Protein AF-A0A379Z210-F1 (afdb_monomer_lite)

pLDDT: mean 81.77, std 19.51, range [35.72, 97.19]

Sequence (188 aa):
MSQQTRLIQQPGMHSDRVSLNAPVAAVMLPPPLAELLTPKELHILQAVLNGQDLTTLAWRLNRNIRTVSNHKQRAMDKLGLTSNAMLYALGALLSPPLPEGCVQRMRLLTPREHRVLTGLLQGKTVGGIAREQHKSIKTISLQKQRLMEKLALCSGVDLFRFAPDRARVLLANWSAWPDKPGQQQSAV

Radius of gyration: 19.17 Å; chains: 1; bounding box: 85×36×46 Å

Organism: NCBI:txid137545

Foldseek 3Di:
DDDDDDDPDDDDDDDPPDPPPPPFPQQQDDPVLLVLADPLLRVLLSCVLSFHDLVVVCVVVVHDSVVSVVSPVVSCVSQVNPAVLLSLLVSLVSGDADDCQLLVLVVVQDPVLVLLLVCVLLVHDLVRSCVVVVHDSVVSVVSPVVSCVSSVNRHSNNSCSSPNVSSCVSCVPRPNDPDDVPPDDDDD

Structure (mmCIF, N/CA/C/O backbone):
data_AF-A0A379Z210-F1
#
_entry.id   AF-A0A379Z210-F1
#
loop_
_atom_site.group_PDB
_atom_site.id
_atom_site.type_symbol
_atom_site.label_atom_id
_atom_site.label_alt_id
_atom_site.label_comp_id
_atom_site.label_asym_id
_atom_site.label_entity_id
_atom_site.label_seq_id
_atom_site.pdbx_PDB_ins_code
_atom_site.Cartn_x
_atom_site.Cartn_y
_atom_site.Cartn_z
_atom_site.occupancy
_atom_site.B_iso_or_equiv
_atom_site.auth_seq_id
_atom_site.auth_comp_id
_atom_site.auth_asym_id
_atom_site.auth_atom_id
_atom_site.pdbx_PDB_model_num
ATOM 1 N N . MET A 1 1 ? 45.937 -10.091 27.473 1.00 44.62 1 MET A N 1
ATOM 2 C CA . MET A 1 1 ? 45.342 -10.200 26.121 1.00 44.62 1 MET A CA 1
ATOM 3 C C . MET A 1 1 ? 43.986 -10.872 26.262 1.00 44.62 1 MET A C 1
ATOM 5 O O . MET A 1 1 ? 43.975 -11.977 26.786 1.00 44.62 1 MET A O 1
ATOM 9 N N . SER A 1 2 ? 42.905 -10.183 25.863 1.00 38.59 2 SER A N 1
ATOM 10 C CA . SER A 1 2 ? 41.467 -10.566 25.868 1.00 38.59 2 SER A CA 1
ATOM 11 C C . SER A 1 2 ? 40.650 -9.508 26.625 1.00 38.59 2 SER A C 1
ATOM 13 O O . SER A 1 2 ? 41.019 -9.183 27.741 1.00 38.59 2 SER A O 1
ATOM 15 N N . GLN A 1 3 ? 39.565 -8.906 26.144 1.00 35.97 3 GLN A N 1
ATOM 16 C CA . GLN A 1 3 ? 38.908 -8.896 24.842 1.00 35.97 3 GLN A CA 1
ATOM 17 C C . GLN A 1 3 ? 38.341 -7.485 24.623 1.00 35.97 3 GLN A C 1
ATOM 19 O O . GLN A 1 3 ? 37.930 -6.801 25.556 1.00 35.97 3 GLN A O 1
ATOM 24 N N . GLN A 1 4 ? 38.352 -7.067 23.366 1.00 37.88 4 GLN A N 1
ATOM 25 C CA . GLN A 1 4 ? 37.932 -5.766 22.875 1.00 37.88 4 GLN A CA 1
ATOM 26 C C . GLN A 1 4 ? 36.407 -5.750 22.714 1.00 37.88 4 GLN A C 1
ATOM 28 O O . GLN A 1 4 ? 35.869 -6.387 21.808 1.00 37.88 4 GLN A O 1
ATOM 33 N N . THR A 1 5 ? 35.711 -5.018 23.585 1.00 46.16 5 THR A N 1
ATOM 34 C CA . THR A 1 5 ? 34.278 -4.721 23.455 1.00 46.16 5 THR A CA 1
ATOM 35 C C . THR A 1 5 ? 34.068 -3.867 22.207 1.00 46.16 5 THR A C 1
ATOM 37 O O . THR A 1 5 ? 34.283 -2.656 22.215 1.00 46.16 5 THR A O 1
ATOM 40 N N . ARG A 1 6 ? 33.705 -4.506 21.091 1.00 36.66 6 ARG A N 1
ATOM 41 C CA . ARG A 1 6 ? 33.328 -3.804 19.863 1.00 36.66 6 ARG A CA 1
ATOM 42 C C . ARG A 1 6 ? 31.975 -3.125 20.057 1.00 36.66 6 ARG A C 1
ATOM 44 O O . ARG A 1 6 ? 30.986 -3.777 20.380 1.00 36.66 6 ARG A O 1
ATOM 51 N N . LEU A 1 7 ? 31.982 -1.814 19.815 1.00 35.72 7 LEU A N 1
ATOM 52 C CA . LEU A 1 7 ? 30.827 -0.965 19.542 1.00 35.72 7 LEU A CA 1
ATOM 53 C C . LEU A 1 7 ? 29.755 -1.722 18.745 1.00 35.72 7 LEU A C 1
ATOM 55 O O . LEU A 1 7 ? 30.017 -2.219 17.647 1.00 35.72 7 LEU A O 1
ATOM 59 N N . ILE A 1 8 ? 28.529 -1.726 19.263 1.00 41.59 8 ILE A N 1
ATOM 60 C CA . ILE A 1 8 ? 27.338 -2.016 18.470 1.00 41.59 8 ILE A CA 1
ATOM 61 C C . ILE A 1 8 ? 27.170 -0.844 17.503 1.00 41.59 8 ILE A C 1
ATOM 63 O O . ILE A 1 8 ? 26.746 0.252 17.866 1.00 41.59 8 ILE A O 1
ATOM 67 N N . GLN A 1 9 ? 27.583 -1.098 16.267 1.00 36.09 9 GLN A N 1
ATOM 68 C CA . GLN A 1 9 ? 27.410 -0.240 15.110 1.00 36.09 9 GLN A CA 1
ATOM 69 C C . GLN A 1 9 ? 25.911 0.039 14.909 1.00 36.09 9 GLN A C 1
ATOM 71 O O . GLN A 1 9 ? 25.135 -0.865 14.599 1.00 36.09 9 GLN A O 1
ATOM 76 N N . GLN A 1 10 ? 25.502 1.295 15.073 1.00 47.31 10 GLN A N 1
ATOM 77 C CA . GLN A 1 10 ? 24.218 1.785 14.580 1.00 47.31 10 GLN A CA 1
ATOM 78 C C . GLN A 1 10 ? 24.252 1.777 13.040 1.00 47.31 10 GLN A C 1
ATOM 80 O O . GLN A 1 10 ? 25.163 2.379 12.463 1.00 47.31 10 GLN A O 1
ATOM 85 N N . PRO A 1 11 ? 23.301 1.142 12.334 1.00 50.00 11 PRO A N 1
ATOM 86 C CA . PRO A 1 11 ? 23.141 1.381 10.911 1.00 50.00 11 PRO A CA 1
ATOM 87 C C . PRO A 1 11 ? 22.355 2.681 10.724 1.00 50.00 11 PRO A C 1
ATOM 89 O O . PRO A 1 11 ? 21.150 2.743 10.973 1.00 50.00 11 PRO A O 1
ATOM 92 N N . GLY A 1 12 ? 23.056 3.724 10.279 1.00 47.31 12 GLY A N 1
ATOM 93 C CA . GLY A 1 12 ? 22.428 4.928 9.754 1.00 47.31 12 GLY A CA 1
ATOM 94 C C . GLY A 1 12 ? 21.492 4.569 8.601 1.00 47.31 12 GLY A C 1
ATOM 95 O O . GLY A 1 12 ? 21.899 3.927 7.635 1.00 47.31 12 GLY A O 1
ATOM 96 N N . MET A 1 13 ? 20.234 4.989 8.698 1.00 40.78 13 MET A N 1
ATOM 97 C CA . MET A 1 13 ? 19.278 4.931 7.599 1.00 40.78 13 MET A CA 1
ATOM 98 C C . MET A 1 13 ? 18.951 6.362 7.206 1.00 40.78 13 MET A C 1
ATOM 100 O O . MET A 1 13 ? 18.150 7.042 7.840 1.00 40.78 13 MET A O 1
ATOM 104 N N . HIS A 1 14 ? 19.639 6.803 6.156 1.00 41.34 14 HIS A N 1
ATOM 105 C CA . HIS A 1 14 ? 19.313 8.000 5.402 1.00 41.34 14 HIS A CA 1
ATOM 106 C C . HIS A 1 14 ? 17.832 7.970 5.004 1.00 41.34 14 HIS A C 1
ATOM 108 O O . HIS A 1 14 ? 17.404 7.138 4.201 1.00 41.34 14 HIS A O 1
ATOM 114 N N . SER A 1 15 ? 17.055 8.912 5.518 1.00 42.34 15 SER A N 1
ATOM 115 C CA . SER A 1 15 ? 15.849 9.394 4.846 1.00 42.34 15 SER A CA 1
ATOM 116 C C . SER A 1 15 ? 15.683 10.893 5.071 1.00 42.34 15 SER A C 1
ATOM 118 O O . SER A 1 15 ? 14.588 11.372 5.314 1.00 42.34 15 SER A O 1
ATOM 120 N N . ASP A 1 16 ? 16.766 11.647 4.869 1.00 37.28 16 ASP A N 1
ATOM 121 C CA . ASP A 1 16 ? 16.690 13.055 4.452 1.00 37.28 16 ASP A CA 1
ATOM 122 C C . ASP A 1 16 ? 16.403 13.142 2.943 1.00 37.28 16 ASP A C 1
ATOM 124 O O . ASP A 1 16 ? 17.085 13.812 2.169 1.00 37.28 16 ASP A O 1
ATOM 128 N N . ARG A 1 17 ? 15.390 12.405 2.475 1.00 42.91 17 ARG A N 1
ATOM 129 C CA . ARG A 1 17 ? 14.864 12.579 1.120 1.00 42.91 17 ARG A CA 1
ATOM 130 C C . ARG A 1 17 ? 13.714 13.560 1.213 1.00 42.91 17 ARG A C 1
ATOM 132 O O . ARG A 1 17 ? 12.592 13.157 1.477 1.00 42.91 17 ARG A O 1
ATOM 139 N N . VAL A 1 18 ? 14.067 14.832 1.032 1.00 39.44 18 VAL A N 1
ATOM 140 C CA . VAL A 1 18 ? 13.222 15.959 0.611 1.00 39.44 18 VAL A CA 1
ATOM 141 C C . VAL A 1 18 ? 11.753 15.802 1.006 1.00 39.44 18 VAL A C 1
ATOM 143 O O . VAL A 1 18 ? 10.950 15.201 0.292 1.00 39.44 18 VAL A O 1
ATOM 146 N N . SER A 1 19 ? 11.427 16.415 2.141 1.00 38.47 19 SER A N 1
ATOM 147 C CA . SER A 1 19 ? 10.073 16.753 2.569 1.00 38.47 19 SER A CA 1
ATOM 148 C C . SER A 1 19 ? 9.332 17.484 1.442 1.00 38.47 19 SER A C 1
ATOM 150 O O . SER A 1 19 ? 9.381 18.703 1.331 1.00 38.47 19 SER A O 1
ATOM 152 N N . LEU A 1 20 ? 8.600 16.742 0.613 1.00 40.59 20 LEU A N 1
ATOM 153 C CA . LEU A 1 20 ? 7.415 17.255 -0.072 1.00 40.59 20 LEU A CA 1
ATOM 154 C C . LEU A 1 20 ? 6.214 17.068 0.867 1.00 40.59 20 LEU A C 1
ATOM 156 O O . LEU A 1 20 ? 5.189 16.511 0.490 1.00 40.59 20 LEU A O 1
ATOM 160 N N . ASN A 1 21 ? 6.360 17.508 2.120 1.00 38.47 21 ASN A N 1
ATOM 161 C CA . ASN A 1 21 ? 5.254 17.627 3.064 1.00 38.47 21 ASN A CA 1
ATOM 162 C C . ASN A 1 21 ? 4.475 18.904 2.726 1.00 38.47 21 ASN A C 1
ATOM 164 O O . ASN A 1 21 ? 4.498 19.889 3.458 1.00 38.47 21 ASN A O 1
ATOM 168 N N . ALA A 1 22 ? 3.769 18.880 1.596 1.00 40.00 22 ALA A N 1
ATOM 169 C CA . ALA A 1 22 ? 2.499 19.585 1.558 1.00 40.00 22 ALA A CA 1
ATOM 170 C C . ALA A 1 22 ? 1.565 18.862 2.547 1.00 40.00 22 ALA A C 1
ATOM 172 O O . ALA A 1 22 ? 1.626 17.629 2.615 1.00 40.00 22 ALA A O 1
ATOM 173 N N . PRO A 1 23 ? 0.723 19.567 3.322 1.00 41.41 23 PRO A N 1
ATOM 174 C CA . PRO A 1 23 ? -0.295 18.930 4.145 1.00 41.41 23 PRO A CA 1
ATOM 175 C C . PRO A 1 23 ? -1.324 18.285 3.211 1.00 41.41 23 PRO A C 1
ATOM 177 O O . PRO A 1 23 ? -2.352 18.872 2.883 1.00 41.41 23 PRO A O 1
ATOM 180 N N . VAL A 1 24 ? -1.020 17.087 2.708 1.00 48.66 24 VAL A N 1
ATOM 181 C CA . VAL A 1 24 ? -2.012 16.259 2.037 1.00 48.66 24 VAL A CA 1
ATOM 182 C C . VAL A 1 24 ? -3.071 15.969 3.089 1.00 48.66 24 VAL A C 1
ATOM 184 O O . VAL A 1 24 ? -2.741 15.500 4.180 1.00 48.66 24 VAL A O 1
ATOM 187 N N . ALA A 1 25 ? -4.311 16.366 2.799 1.00 56.50 25 ALA A N 1
ATOM 188 C CA . ALA A 1 25 ? -5.453 16.161 3.677 1.00 56.50 25 ALA A CA 1
ATOM 189 C C . ALA A 1 25 ? -5.377 14.747 4.259 1.00 56.50 25 ALA A C 1
ATOM 191 O O . ALA A 1 25 ? -5.303 13.775 3.502 1.00 56.50 25 ALA A O 1
ATOM 192 N N . ALA A 1 26 ? -5.289 14.658 5.588 1.00 67.25 26 ALA A N 1
ATOM 193 C CA . ALA A 1 26 ? -5.112 13.385 6.258 1.00 67.25 26 ALA A CA 1
ATOM 194 C C . ALA A 1 26 ? -6.253 12.463 5.827 1.00 67.25 26 ALA A C 1
ATOM 196 O O . ALA A 1 26 ? -7.425 12.798 6.001 1.00 67.25 26 ALA A O 1
ATOM 197 N N . VAL A 1 27 ? -5.907 11.321 5.237 1.00 79.25 27 VAL A N 1
ATOM 198 C CA . VAL A 1 27 ? -6.892 10.324 4.836 1.00 79.25 27 VAL A CA 1
ATOM 199 C C . VAL A 1 27 ? -7.621 9.884 6.093 1.00 79.25 27 VAL A C 1
ATOM 201 O O . VAL A 1 27 ? -7.017 9.285 6.990 1.00 79.25 27 VAL A O 1
ATOM 204 N N . MET A 1 28 ? -8.913 10.192 6.156 1.00 83.50 28 MET A N 1
ATOM 205 C CA . MET A 1 28 ? -9.789 9.718 7.214 1.00 83.50 28 MET A CA 1
ATOM 206 C C . MET A 1 28 ? -10.571 8.516 6.712 1.00 83.50 28 MET A C 1
ATOM 208 O O . MET A 1 28 ? -11.157 8.526 5.630 1.00 83.50 28 MET A O 1
ATOM 212 N N . LEU A 1 29 ? -10.557 7.459 7.518 1.00 86.19 29 LEU A N 1
ATOM 213 C CA . LEU A 1 29 ? -11.378 6.290 7.263 1.00 86.19 29 LEU A CA 1
ATOM 214 C C . LEU A 1 29 ? -12.859 6.675 7.468 1.00 86.19 29 LEU A C 1
ATOM 216 O O . LEU A 1 29 ? -13.161 7.294 8.491 1.00 86.19 29 LEU A O 1
ATOM 220 N N . PRO A 1 30 ? -13.773 6.319 6.547 1.00 86.44 30 PRO A N 1
ATOM 221 C CA . PRO A 1 30 ? -15.199 6.599 6.694 1.00 86.44 30 PRO A CA 1
ATOM 222 C C . PRO A 1 30 ? -15.766 6.066 8.023 1.00 86.44 30 PRO A C 1
ATOM 224 O O . PRO A 1 30 ? -15.362 4.972 8.436 1.00 86.44 30 PRO A O 1
ATOM 227 N N . PRO A 1 31 ? -16.719 6.772 8.670 1.00 85.88 31 PRO A N 1
ATOM 228 C CA . PRO A 1 31 ? -17.248 6.387 9.983 1.00 85.88 31 PRO A CA 1
ATOM 229 C C . PRO A 1 31 ? -17.706 4.922 10.096 1.00 85.88 31 PRO A C 1
ATOM 231 O O . PRO A 1 31 ? -17.267 4.265 11.039 1.00 85.88 31 PRO A O 1
ATOM 234 N N . PRO A 1 32 ? -18.439 4.342 9.117 1.00 87.31 32 PRO A N 1
ATOM 235 C CA . PRO A 1 32 ? -18.896 2.951 9.213 1.00 87.31 32 PRO A CA 1
ATOM 236 C C . PRO A 1 32 ? -17.751 1.942 9.340 1.00 87.31 32 PRO A C 1
ATOM 238 O O . PRO A 1 32 ? -17.882 0.913 9.990 1.00 87.31 32 PRO A O 1
ATOM 241 N N . LEU A 1 33 ? -16.608 2.236 8.719 1.00 88.38 33 LEU A N 1
ATOM 242 C CA . LEU A 1 33 ? -15.421 1.392 8.800 1.00 88.38 33 LEU A CA 1
ATOM 243 C C . LEU A 1 33 ? -14.606 1.683 10.063 1.00 88.38 33 LEU A C 1
ATOM 245 O O . LEU A 1 33 ? -13.983 0.780 10.619 1.00 88.38 33 LEU A O 1
ATOM 249 N N . ALA A 1 34 ? -14.587 2.939 10.512 1.00 90.25 34 ALA A N 1
ATOM 250 C CA . ALA A 1 34 ? -13.869 3.349 11.712 1.00 90.25 34 ALA A CA 1
ATOM 251 C C . ALA A 1 34 ? -14.477 2.754 12.989 1.00 90.25 34 ALA A C 1
ATOM 253 O O . ALA A 1 34 ? -13.728 2.347 13.874 1.00 90.25 34 ALA A O 1
ATOM 254 N N . GLU A 1 35 ? -15.804 2.637 13.055 1.00 91.00 35 GLU A N 1
ATOM 255 C CA . GLU A 1 35 ? -16.534 2.070 14.198 1.00 91.00 35 GLU A CA 1
ATOM 256 C C . GLU A 1 35 ? -16.278 0.568 14.405 1.00 91.00 35 GLU A C 1
ATOM 258 O O . GLU A 1 35 ? -16.365 0.070 15.526 1.00 91.00 35 GLU A O 1
ATOM 263 N N . LEU A 1 36 ? -15.877 -0.157 13.355 1.00 90.69 36 LEU A N 1
ATOM 264 C CA . LEU A 1 36 ? -15.495 -1.573 13.452 1.00 90.69 36 LEU A CA 1
ATOM 265 C C . LEU A 1 36 ? -14.142 -1.778 14.154 1.00 90.69 36 LEU A C 1
ATOM 267 O O . LEU A 1 36 ? -13.793 -2.899 14.536 1.00 90.69 36 LEU A O 1
ATOM 271 N N . LEU A 1 37 ? -13.346 -0.718 14.299 1.00 93.31 37 LEU A N 1
ATOM 272 C CA . LEU A 1 37 ? -11.970 -0.783 14.774 1.00 93.31 37 LEU A CA 1
ATOM 273 C C . LEU A 1 37 ? -11.838 -0.273 16.205 1.00 93.31 37 LEU A C 1
ATOM 275 O O . LEU A 1 37 ? -12.477 0.682 16.632 1.00 93.31 37 LEU A O 1
ATOM 279 N N . THR A 1 38 ? -10.911 -0.868 16.955 1.00 95.00 38 THR A N 1
ATOM 280 C CA . THR A 1 38 ? -10.482 -0.267 18.225 1.00 95.00 38 THR A CA 1
ATOM 281 C C . THR A 1 38 ? -9.679 1.013 17.962 1.00 95.00 38 THR A C 1
ATOM 283 O O . THR A 1 38 ? -9.039 1.123 16.913 1.00 95.00 38 THR A O 1
ATOM 286 N N . PRO A 1 39 ? -9.572 1.944 18.930 1.00 92.81 39 PRO A N 1
ATOM 287 C CA . PRO A 1 39 ? -8.817 3.188 18.741 1.00 92.81 39 PRO A CA 1
ATOM 288 C C . PRO A 1 39 ? -7.364 2.977 18.282 1.00 92.81 39 PRO A C 1
ATOM 290 O O . PRO A 1 39 ? -6.838 3.740 17.476 1.00 92.81 39 PRO A O 1
ATOM 293 N N . LYS A 1 40 ? -6.709 1.906 18.758 1.00 92.19 40 LYS A N 1
ATOM 294 C CA . LYS A 1 40 ? -5.332 1.552 18.366 1.00 92.19 40 LYS A CA 1
ATOM 295 C C . LYS A 1 40 ? -5.257 1.005 16.943 1.00 92.19 40 LYS A C 1
ATOM 297 O O . LYS A 1 40 ? -4.342 1.356 16.205 1.00 92.19 40 LYS A O 1
ATOM 302 N N . GLU A 1 41 ? -6.193 0.137 16.571 1.00 94.19 41 GLU A N 1
ATOM 303 C CA . GLU A 1 41 ? -6.288 -0.401 15.211 1.00 94.19 41 GLU A CA 1
ATOM 304 C C . GLU A 1 41 ? -6.580 0.712 14.211 1.00 94.19 41 GLU A C 1
ATOM 306 O O . GLU A 1 41 ? -5.882 0.804 13.207 1.00 94.19 41 GLU A O 1
ATOM 311 N N . LEU A 1 42 ? -7.529 1.596 14.529 1.00 93.44 42 LEU A N 1
ATOM 312 C CA . LEU A 1 42 ? -7.860 2.763 13.723 1.00 93.44 42 LEU A CA 1
ATOM 313 C C . LEU A 1 42 ? -6.648 3.680 13.541 1.00 93.44 42 LEU A C 1
ATOM 315 O O . LEU A 1 42 ? -6.322 4.017 12.409 1.00 93.44 42 LEU A O 1
ATOM 319 N N . HIS A 1 43 ? -5.938 4.025 14.621 1.00 92.44 43 HIS A N 1
ATOM 320 C CA . HIS A 1 43 ? -4.735 4.861 14.548 1.00 92.44 43 HIS A CA 1
ATOM 321 C C . HIS A 1 43 ? -3.672 4.241 13.634 1.00 92.44 43 HIS A C 1
ATOM 323 O O . HIS A 1 43 ? -3.125 4.910 12.758 1.00 92.44 43 HIS A O 1
ATOM 329 N N . ILE A 1 44 ? -3.370 2.953 13.828 1.00 93.62 44 ILE A N 1
ATOM 330 C CA . ILE A 1 44 ? -2.353 2.258 13.031 1.00 93.62 44 ILE A CA 1
ATOM 331 C C . ILE A 1 44 ? -2.781 2.171 11.569 1.00 93.62 44 ILE A C 1
ATOM 333 O O . ILE A 1 44 ? -1.965 2.394 10.677 1.00 93.62 44 ILE A O 1
ATOM 337 N N . LEU A 1 45 ? -4.053 1.873 11.313 1.00 93.88 45 LEU A N 1
ATOM 338 C CA . LEU A 1 45 ? -4.575 1.786 9.961 1.00 93.88 45 LEU A CA 1
ATOM 339 C C . LEU A 1 45 ? -4.544 3.152 9.269 1.00 93.88 45 LEU A C 1
ATOM 341 O O . LEU A 1 45 ? -4.027 3.241 8.163 1.00 93.88 45 LEU A O 1
ATOM 345 N N . GLN A 1 46 ? -5.004 4.216 9.931 1.00 92.81 46 GLN A N 1
ATOM 346 C CA . GLN A 1 46 ? -4.938 5.588 9.421 1.00 92.81 46 GLN A CA 1
ATOM 347 C C . GLN A 1 46 ? -3.501 5.994 9.095 1.00 92.81 46 GLN A C 1
ATOM 349 O O . GLN A 1 46 ? -3.256 6.523 8.015 1.00 92.81 46 GLN A O 1
ATOM 354 N N . ALA A 1 47 ? -2.533 5.696 9.963 1.00 91.44 47 ALA A N 1
ATOM 355 C CA . ALA A 1 47 ? -1.124 5.959 9.680 1.00 91.44 47 ALA A CA 1
ATOM 356 C C . ALA A 1 47 ? -0.660 5.267 8.384 1.00 91.44 47 ALA A C 1
ATOM 358 O O . ALA A 1 47 ? -0.025 5.896 7.538 1.00 91.44 47 ALA A O 1
ATOM 359 N N . VAL A 1 48 ? -1.035 4.000 8.179 1.00 92.00 48 VAL A N 1
ATOM 360 C CA . VAL A 1 48 ? -0.702 3.259 6.951 1.00 92.00 48 VAL A CA 1
ATOM 361 C C . VAL A 1 48 ? -1.422 3.822 5.721 1.00 92.00 48 VAL A C 1
ATOM 363 O O . VAL A 1 48 ? -0.805 3.926 4.663 1.00 92.00 48 VAL A O 1
ATOM 366 N N . LEU A 1 49 ? -2.696 4.209 5.843 1.00 92.06 49 LEU A N 1
ATOM 367 C CA . LEU A 1 49 ? -3.472 4.839 4.763 1.00 92.06 49 LEU A CA 1
ATOM 368 C C . LEU A 1 49 ? -2.890 6.200 4.359 1.00 92.06 49 LEU A C 1
ATOM 370 O O . LEU A 1 49 ? -2.933 6.557 3.189 1.00 92.06 49 LEU A O 1
ATOM 374 N N . ASN A 1 50 ? -2.272 6.913 5.302 1.00 89.44 50 ASN A N 1
ATOM 375 C CA . ASN A 1 50 ? -1.514 8.143 5.061 1.00 89.44 50 ASN A CA 1
ATOM 376 C C . ASN A 1 50 ? -0.071 7.882 4.577 1.00 89.44 50 ASN A C 1
ATOM 378 O O . ASN A 1 50 ? 0.753 8.792 4.542 1.00 89.44 50 ASN A O 1
ATOM 382 N N . GLY A 1 51 ? 0.264 6.637 4.224 1.00 89.44 51 GLY A N 1
ATOM 383 C CA . GLY A 1 51 ? 1.551 6.273 3.636 1.00 89.44 51 GLY A CA 1
ATOM 384 C C . GLY A 1 51 ? 2.707 6.119 4.630 1.00 89.44 51 GLY A C 1
ATOM 385 O O . GLY A 1 51 ? 3.853 5.996 4.197 1.00 89.44 51 GLY A O 1
ATOM 386 N N . GLN A 1 52 ? 2.449 6.096 5.942 1.00 89.75 52 GLN A N 1
ATOM 387 C CA . GLN A 1 52 ? 3.505 5.921 6.944 1.00 89.75 52 GLN A CA 1
ATOM 388 C C . GLN A 1 52 ? 4.006 4.472 7.008 1.00 89.75 52 GLN A C 1
ATOM 390 O O . GLN A 1 52 ? 3.229 3.516 6.938 1.00 89.75 52 GLN A O 1
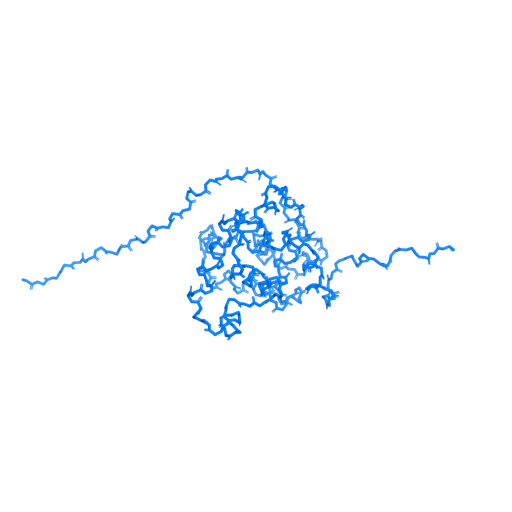ATOM 395 N N . ASP A 1 53 ? 5.318 4.307 7.204 1.00 88.81 53 ASP A N 1
ATOM 396 C CA . ASP A 1 53 ? 5.924 2.995 7.432 1.00 88.81 53 ASP A CA 1
ATOM 397 C C . ASP A 1 53 ? 5.679 2.492 8.864 1.00 88.81 53 ASP A C 1
ATOM 399 O O . ASP A 1 53 ? 5.718 3.252 9.839 1.00 88.81 53 ASP A O 1
ATOM 403 N N . LEU A 1 54 ? 5.471 1.180 9.002 1.00 89.19 54 LEU A N 1
ATOM 404 C CA . LEU A 1 54 ? 5.201 0.543 10.294 1.00 89.19 54 LEU A CA 1
ATOM 405 C C . LEU A 1 54 ? 6.386 0.621 11.256 1.00 89.19 54 LEU A C 1
ATOM 407 O O . LEU A 1 54 ? 6.172 0.637 12.465 1.00 89.19 54 LEU A O 1
ATOM 411 N N . THR A 1 55 ? 7.616 0.669 10.747 1.00 91.06 55 THR A N 1
ATOM 412 C CA . THR A 1 55 ? 8.830 0.794 11.562 1.00 91.06 55 THR A CA 1
ATOM 413 C C . THR A 1 55 ? 8.883 2.168 12.210 1.00 91.06 55 THR A C 1
ATOM 415 O O . THR A 1 55 ? 9.047 2.275 13.425 1.00 91.06 55 THR A O 1
ATOM 418 N N . THR A 1 56 ? 8.658 3.218 11.416 1.00 89.06 56 THR A N 1
ATOM 419 C CA . THR A 1 56 ? 8.590 4.598 11.907 1.00 89.06 56 THR A CA 1
ATOM 420 C C . THR A 1 56 ? 7.448 4.761 12.903 1.00 89.06 56 THR A C 1
ATOM 422 O O . THR A 1 56 ? 7.626 5.365 13.959 1.00 89.06 56 THR A O 1
ATOM 425 N N . LEU A 1 57 ? 6.282 4.178 12.613 1.00 90.62 57 LEU A N 1
ATOM 426 C CA . LEU A 1 57 ? 5.143 4.210 13.523 1.00 90.62 57 LEU A CA 1
ATOM 427 C C . LEU A 1 57 ? 5.435 3.476 14.840 1.00 90.62 57 LEU A C 1
ATOM 429 O O . LEU A 1 57 ? 5.134 3.993 15.910 1.00 90.62 57 LEU A O 1
ATOM 433 N N . ALA A 1 58 ? 6.054 2.297 14.779 1.00 91.94 58 ALA A N 1
ATOM 434 C CA . ALA A 1 58 ? 6.447 1.529 15.957 1.00 91.94 58 ALA A CA 1
ATOM 435 C C . ALA A 1 58 ? 7.424 2.303 16.848 1.00 91.94 58 ALA A C 1
ATOM 437 O O . ALA A 1 58 ? 7.245 2.335 18.066 1.00 91.94 58 ALA A O 1
ATOM 438 N N . TRP A 1 59 ? 8.399 2.980 16.237 1.00 92.75 59 TRP A N 1
ATOM 439 C CA . TRP A 1 59 ? 9.324 3.856 16.948 1.00 92.75 59 TRP A CA 1
ATOM 440 C C . TRP A 1 59 ? 8.596 5.028 17.621 1.00 92.75 59 TRP A C 1
ATOM 442 O O . TRP A 1 59 ? 8.754 5.232 18.822 1.00 92.75 59 TRP A O 1
ATOM 452 N N . ARG A 1 60 ? 7.710 5.729 16.897 1.00 90.38 60 ARG A N 1
ATOM 453 C CA . ARG A 1 60 ? 6.910 6.846 17.443 1.00 90.38 60 ARG A CA 1
ATOM 454 C C . ARG A 1 60 ? 5.991 6.423 18.590 1.00 90.38 60 ARG A C 1
ATOM 456 O O . ARG A 1 60 ? 5.785 7.191 19.521 1.00 90.38 60 ARG A O 1
ATOM 463 N N . LEU A 1 61 ? 5.441 5.213 18.525 1.00 89.31 61 LEU A N 1
ATOM 464 C CA . LEU A 1 61 ? 4.576 4.648 19.564 1.00 89.31 61 LEU A CA 1
ATOM 465 C C . LEU A 1 61 ? 5.359 3.974 20.705 1.00 89.31 61 LEU A C 1
ATOM 467 O O . LEU A 1 61 ? 4.735 3.409 21.603 1.00 89.31 61 LEU A O 1
ATOM 471 N N . ASN A 1 62 ? 6.698 3.980 20.654 1.00 92.25 62 ASN A N 1
ATOM 472 C CA . ASN A 1 62 ? 7.581 3.239 21.556 1.00 92.25 62 ASN A CA 1
ATOM 473 C C . ASN A 1 62 ? 7.121 1.781 21.766 1.00 92.25 62 ASN A C 1
ATOM 475 O O . ASN A 1 62 ? 6.953 1.290 22.886 1.00 92.25 62 ASN A O 1
ATOM 479 N N . ARG A 1 63 ? 6.824 1.086 20.661 1.00 92.31 63 ARG A N 1
ATOM 480 C CA . ARG A 1 63 ? 6.232 -0.255 20.674 1.00 92.31 63 ARG A CA 1
ATOM 481 C C . ARG A 1 63 ? 6.968 -1.196 19.735 1.00 92.31 63 ARG A C 1
ATOM 483 O O . ARG A 1 63 ? 7.518 -0.797 18.719 1.00 92.31 63 ARG A O 1
ATOM 490 N N . ASN A 1 64 ? 6.929 -2.489 20.048 1.00 94.94 64 ASN A N 1
ATOM 491 C CA . ASN A 1 64 ? 7.487 -3.510 19.170 1.00 94.94 64 ASN A CA 1
ATOM 492 C C . ASN A 1 64 ? 6.754 -3.529 17.814 1.00 94.94 64 ASN A C 1
ATOM 494 O O . ASN A 1 64 ? 5.522 -3.596 17.771 1.00 94.94 64 ASN A O 1
ATOM 498 N N . ILE A 1 65 ? 7.516 -3.546 16.716 1.00 94.25 65 ILE A N 1
ATOM 499 C CA . ILE A 1 65 ? 6.986 -3.596 15.347 1.00 94.25 65 ILE A CA 1
ATOM 500 C C . ILE A 1 65 ? 6.061 -4.797 15.103 1.00 94.25 65 ILE A C 1
ATOM 502 O O . ILE A 1 65 ? 5.066 -4.664 14.396 1.00 94.25 65 ILE A O 1
ATOM 506 N N . ARG A 1 66 ? 6.309 -5.952 15.741 1.00 94.94 66 ARG A N 1
ATOM 507 C CA . ARG A 1 66 ? 5.418 -7.123 15.664 1.00 94.94 66 ARG A CA 1
ATOM 508 C C . ARG A 1 66 ? 4.043 -6.818 16.248 1.00 94.94 66 ARG A C 1
ATOM 510 O O . ARG A 1 66 ? 3.036 -7.228 15.685 1.00 94.94 66 ARG A O 1
ATOM 517 N N . THR A 1 67 ? 3.985 -6.055 17.336 1.00 94.56 67 THR A N 1
ATOM 518 C CA . THR A 1 67 ? 2.719 -5.652 17.960 1.00 94.56 67 THR A CA 1
ATOM 519 C C . THR A 1 67 ? 1.943 -4.696 17.063 1.00 94.56 67 THR A C 1
ATOM 521 O O . THR A 1 67 ? 0.748 -4.886 16.859 1.00 94.56 67 THR A O 1
ATOM 524 N N . VAL A 1 68 ? 2.620 -3.706 16.475 1.00 94.75 68 VAL A N 1
ATOM 525 C CA . VAL A 1 68 ? 2.000 -2.787 15.506 1.00 94.75 68 VAL A CA 1
ATOM 526 C C . VAL A 1 68 ? 1.501 -3.557 14.278 1.00 94.75 68 VAL A C 1
ATOM 528 O O . VAL A 1 68 ? 0.366 -3.367 13.848 1.00 94.75 68 VAL A O 1
ATOM 531 N N . SER A 1 69 ? 2.301 -4.496 13.766 1.00 94.44 69 SER A N 1
ATOM 532 C CA . SER A 1 69 ? 1.914 -5.374 12.658 1.00 94.44 69 SER A CA 1
ATOM 533 C C . SER A 1 69 ? 0.700 -6.243 12.996 1.00 94.44 69 SER A C 1
ATOM 535 O O . SER A 1 69 ? -0.186 -6.387 12.158 1.00 94.44 69 SER A O 1
ATOM 537 N N . ASN A 1 70 ? 0.617 -6.783 14.215 1.00 96.12 70 ASN A N 1
ATOM 538 C CA . ASN A 1 70 ? -0.537 -7.562 14.670 1.00 96.12 70 ASN A CA 1
ATOM 539 C C . ASN A 1 70 ? -1.805 -6.707 14.749 1.00 96.12 70 ASN A C 1
ATOM 541 O O . ASN A 1 70 ? -2.863 -7.154 14.319 1.00 96.12 70 ASN A O 1
ATOM 545 N N . HIS A 1 71 ? -1.713 -5.474 15.253 1.00 95.75 71 HIS A N 1
ATOM 546 C CA . HIS A 1 71 ? -2.847 -4.549 15.238 1.00 95.75 71 HIS A CA 1
ATOM 547 C C . HIS A 1 71 ? -3.277 -4.196 13.812 1.00 95.75 71 HIS A C 1
ATOM 549 O O . HIS A 1 71 ? -4.469 -4.221 13.527 1.00 95.75 71 HIS A O 1
ATOM 555 N N . LYS A 1 72 ? -2.331 -3.948 12.897 1.00 95.62 72 LYS A N 1
ATOM 556 C CA . LYS A 1 72 ? -2.644 -3.757 11.473 1.00 95.62 72 LYS A CA 1
ATOM 557 C C . LYS A 1 72 ? -3.359 -4.978 10.894 1.00 95.62 72 LYS A C 1
ATOM 559 O O . LYS A 1 72 ? -4.334 -4.812 10.175 1.00 95.62 72 LYS A O 1
ATOM 564 N N . GLN A 1 73 ? -2.881 -6.189 11.186 1.00 96.00 73 GLN A N 1
ATOM 565 C CA . GLN A 1 73 ? -3.505 -7.416 10.690 1.00 96.00 73 GLN A CA 1
ATOM 566 C C . GLN A 1 73 ? -4.936 -7.559 11.204 1.00 96.00 73 GLN A C 1
ATOM 568 O O . GLN A 1 73 ? -5.842 -7.690 10.397 1.00 96.00 73 GLN A O 1
ATOM 573 N N . ARG A 1 74 ? -5.155 -7.401 12.514 1.00 95.94 74 ARG A N 1
ATOM 574 C CA . ARG A 1 74 ? -6.501 -7.438 13.104 1.00 95.94 74 ARG A CA 1
ATOM 575 C C . ARG A 1 74 ? -7.428 -6.381 12.514 1.00 95.94 74 ARG A C 1
ATOM 577 O O . ARG A 1 74 ? -8.594 -6.665 12.278 1.00 95.94 74 ARG A O 1
ATOM 584 N N . ALA A 1 75 ? -6.917 -5.177 12.263 1.00 95.44 75 ALA A N 1
ATOM 585 C CA . ALA A 1 75 ? -7.685 -4.127 11.607 1.00 95.44 75 ALA A CA 1
ATOM 586 C C . ALA A 1 75 ? -8.098 -4.536 10.183 1.00 95.44 75 ALA A C 1
ATOM 588 O O . ALA A 1 75 ? -9.258 -4.389 9.819 1.00 95.44 75 ALA A O 1
ATOM 589 N N . MET A 1 76 ? -7.172 -5.094 9.395 1.00 95.31 76 MET A N 1
ATOM 590 C CA . MET A 1 76 ? -7.481 -5.616 8.059 1.00 95.31 76 MET A CA 1
ATOM 591 C C . MET A 1 76 ? -8.505 -6.754 8.117 1.00 95.31 76 MET A C 1
ATOM 593 O O . MET A 1 76 ? -9.451 -6.733 7.337 1.00 95.31 76 MET A O 1
ATOM 597 N N . ASP A 1 77 ? -8.365 -7.683 9.065 1.00 94.75 77 ASP A N 1
ATOM 598 C CA . ASP A 1 77 ? -9.286 -8.810 9.239 1.00 94.75 77 ASP A CA 1
ATOM 599 C C . ASP A 1 77 ? -10.709 -8.319 9.559 1.00 94.75 77 ASP A C 1
ATOM 601 O O . ASP A 1 77 ? -11.669 -8.765 8.937 1.00 94.75 77 ASP A O 1
ATOM 605 N N . LYS A 1 78 ? -10.851 -7.338 10.463 1.00 93.50 78 LYS A N 1
ATOM 606 C CA . LYS A 1 78 ? -12.147 -6.720 10.810 1.00 93.50 78 LYS A CA 1
ATOM 607 C C . LYS A 1 78 ? -12.799 -5.985 9.643 1.00 93.50 78 LYS A C 1
ATOM 609 O O . LYS A 1 78 ? -14.019 -5.960 9.542 1.00 93.50 78 LYS A O 1
ATOM 614 N N . LEU A 1 79 ? -11.990 -5.397 8.765 1.00 91.69 79 LEU A N 1
ATOM 615 C CA . LEU A 1 79 ? -12.460 -4.745 7.546 1.00 91.69 79 LEU A CA 1
ATOM 616 C C . LEU A 1 79 ? -12.654 -5.726 6.379 1.00 91.69 79 LEU A C 1
ATOM 618 O O . LEU A 1 79 ? -13.093 -5.309 5.313 1.00 91.69 79 LEU A O 1
ATOM 622 N N . GLY A 1 80 ? -12.305 -7.007 6.525 1.00 91.81 80 GLY A N 1
ATOM 623 C CA . GLY A 1 80 ? -12.356 -7.988 5.436 1.00 91.81 80 GLY A CA 1
ATOM 624 C C . GLY A 1 80 ? -11.324 -7.751 4.322 1.00 91.81 80 GLY A C 1
ATOM 625 O O . GLY A 1 80 ? -11.519 -8.192 3.190 1.00 91.81 80 GLY A O 1
ATOM 626 N N . LEU A 1 81 ? -10.230 -7.038 4.610 1.00 92.81 81 LEU A N 1
ATOM 627 C CA . LEU A 1 81 ? -9.125 -6.815 3.676 1.00 92.81 81 LEU A CA 1
ATOM 628 C C . LEU A 1 81 ? -8.162 -8.007 3.730 1.00 92.81 81 LEU A C 1
ATOM 630 O O . LEU A 1 81 ? -7.504 -8.244 4.740 1.00 92.81 81 LEU A O 1
ATOM 634 N N . THR A 1 82 ? -8.015 -8.738 2.628 1.00 91.25 82 THR A N 1
ATOM 635 C CA . THR A 1 82 ? -7.216 -9.979 2.608 1.00 91.25 82 THR A CA 1
ATOM 636 C C . THR A 1 82 ? -5.736 -9.756 2.294 1.00 91.25 82 THR A C 1
ATOM 638 O O . THR A 1 82 ? -4.921 -10.671 2.415 1.00 91.25 82 THR A O 1
ATOM 641 N N . SER A 1 83 ? -5.351 -8.545 1.882 1.00 92.38 83 SER A N 1
ATOM 642 C CA . SER A 1 83 ? -3.968 -8.240 1.513 1.00 92.38 83 SER A CA 1
ATOM 643 C C . SER A 1 83 ? -3.581 -6.782 1.758 1.00 92.38 83 SER A C 1
ATOM 645 O O . SER A 1 83 ? -4.410 -5.873 1.733 1.00 92.38 83 SER A O 1
ATOM 647 N N . ASN A 1 84 ? -2.271 -6.538 1.902 1.00 93.00 84 ASN A N 1
ATOM 648 C CA . ASN A 1 84 ? -1.725 -5.176 1.955 1.00 93.00 84 ASN A CA 1
ATOM 649 C C . ASN A 1 84 ? -2.044 -4.375 0.685 1.00 93.00 84 ASN A C 1
ATOM 651 O O . ASN A 1 84 ? -2.178 -3.162 0.758 1.00 93.00 84 ASN A O 1
ATOM 655 N N . ALA A 1 85 ? -2.169 -5.038 -0.468 1.00 93.75 85 ALA A N 1
ATOM 656 C CA . ALA A 1 85 ? -2.558 -4.376 -1.706 1.00 93.75 85 ALA A CA 1
ATOM 657 C C . ALA A 1 85 ? -3.969 -3.786 -1.602 1.00 93.75 85 ALA A C 1
ATOM 659 O O . ALA A 1 85 ? -4.160 -2.641 -1.992 1.00 93.75 85 ALA A O 1
ATOM 660 N N . MET A 1 86 ? -4.919 -4.516 -1.003 1.00 94.25 86 MET A N 1
ATOM 661 C CA . MET A 1 86 ? -6.268 -3.996 -0.744 1.00 94.25 86 MET A CA 1
ATOM 662 C C . MET A 1 86 ? -6.240 -2.832 0.238 1.00 94.25 86 MET A C 1
ATOM 664 O O . MET A 1 86 ? -6.906 -1.829 0.010 1.00 94.25 86 MET A O 1
ATOM 668 N N . LEU A 1 87 ? -5.419 -2.920 1.287 1.00 94.25 87 LEU A N 1
ATOM 669 C CA . LEU A 1 87 ? -5.233 -1.810 2.218 1.00 94.25 87 LEU A CA 1
ATOM 670 C C . LEU A 1 87 ? -4.696 -0.550 1.519 1.00 94.25 87 LEU A C 1
ATOM 672 O O . LEU A 1 87 ? -5.198 0.549 1.741 1.00 94.25 87 LEU A O 1
ATOM 676 N N . TYR A 1 88 ? -3.689 -0.700 0.659 1.00 94.75 88 TYR A N 1
ATOM 677 C CA . TYR A 1 88 ? -3.123 0.425 -0.083 1.00 94.75 88 TYR A CA 1
ATOM 678 C C . TYR A 1 88 ? -4.080 0.970 -1.145 1.00 94.75 88 TYR A C 1
ATOM 680 O O . TYR A 1 88 ? -4.160 2.183 -1.310 1.00 94.75 88 TYR A O 1
ATOM 688 N N . ALA A 1 89 ? -4.834 0.100 -1.821 1.00 93.38 89 ALA A N 1
ATOM 689 C CA . ALA A 1 89 ? -5.892 0.486 -2.747 1.00 93.38 89 ALA A CA 1
ATOM 690 C C . ALA A 1 89 ? -6.992 1.291 -2.042 1.00 93.38 89 ALA A C 1
ATOM 692 O O . ALA A 1 89 ? -7.418 2.319 -2.560 1.00 93.38 89 ALA A O 1
ATOM 693 N N . LEU A 1 90 ? -7.400 0.872 -0.839 1.00 92.75 90 LEU A N 1
ATOM 694 C CA . LEU A 1 90 ? -8.369 1.605 -0.027 1.00 92.75 90 LEU A CA 1
ATOM 695 C C . LEU A 1 90 ? -7.847 3.006 0.302 1.00 92.75 90 LEU A C 1
ATOM 697 O O . LEU A 1 90 ? -8.522 3.994 0.033 1.00 92.75 90 LEU A O 1
ATOM 701 N N . GLY A 1 91 ? -6.615 3.097 0.812 1.00 92.12 91 GLY A N 1
ATOM 702 C CA . GLY A 1 91 ? -5.973 4.385 1.091 1.00 92.12 91 GLY A CA 1
ATOM 703 C C . GLY A 1 91 ? -5.891 5.272 -0.144 1.00 92.12 91 GLY A C 1
ATOM 704 O O . GLY A 1 91 ? -6.146 6.469 -0.058 1.00 92.12 91 GLY A O 1
ATOM 705 N N . ALA A 1 92 ? -5.608 4.682 -1.304 1.00 91.62 92 ALA A N 1
ATOM 706 C CA . ALA A 1 92 ? -5.494 5.416 -2.549 1.00 91.62 92 ALA A CA 1
ATOM 707 C C . ALA A 1 92 ? -6.812 6.034 -3.013 1.00 91.62 92 ALA A C 1
ATOM 709 O O . ALA A 1 92 ? -6.807 7.175 -3.460 1.00 91.62 92 ALA A O 1
ATOM 710 N N . LEU A 1 93 ? -7.921 5.304 -2.891 1.00 90.62 93 LEU A N 1
ATOM 711 C CA . LEU A 1 93 ? -9.241 5.799 -3.287 1.00 90.62 93 LEU A CA 1
ATOM 712 C C . LEU A 1 93 ? -9.813 6.827 -2.307 1.00 90.62 93 LEU A C 1
ATOM 714 O O . LEU A 1 93 ? -10.614 7.661 -2.712 1.00 90.62 93 LEU A O 1
ATOM 718 N N . LEU A 1 94 ? -9.400 6.775 -1.039 1.00 90.31 94 LEU A N 1
ATOM 719 C CA . LEU A 1 94 ? -9.745 7.786 -0.037 1.00 90.31 94 LEU A CA 1
ATOM 720 C C . LEU A 1 94 ? -8.831 9.023 -0.098 1.00 90.31 94 LEU A C 1
ATOM 722 O O . LEU A 1 94 ? -9.126 10.035 0.532 1.00 90.31 94 LEU A O 1
ATOM 726 N N . SER A 1 95 ? -7.710 8.944 -0.819 1.00 86.56 95 SER A N 1
ATOM 727 C CA . SER A 1 95 ? -6.771 10.056 -0.977 1.00 86.56 95 SER A CA 1
ATOM 728 C C . SER A 1 95 ? -7.116 10.914 -2.193 1.00 86.56 95 SER A C 1
ATOM 730 O O . SER A 1 95 ? -7.616 10.392 -3.191 1.00 86.56 95 SER A O 1
ATOM 732 N N . PRO A 1 96 ? -6.747 12.208 -2.193 1.00 82.31 96 PRO A N 1
ATOM 733 C CA . PRO A 1 96 ? -6.798 13.008 -3.409 1.00 82.31 96 PRO A CA 1
ATOM 734 C C . PRO A 1 96 ? -5.879 12.413 -4.494 1.00 82.31 96 PRO A C 1
ATOM 736 O O . PRO A 1 96 ? -4.879 11.748 -4.167 1.00 82.31 96 PRO A O 1
ATOM 739 N N . PRO A 1 97 ? -6.172 12.664 -5.782 1.00 78.06 97 PRO A N 1
ATOM 740 C CA . PRO A 1 97 ? -5.324 12.220 -6.883 1.00 78.06 97 PRO A CA 1
ATOM 741 C C . PRO A 1 97 ? -3.898 12.760 -6.726 1.00 78.06 97 PRO A C 1
ATOM 743 O O . PRO A 1 97 ? -3.670 13.809 -6.116 1.00 78.06 97 PRO A O 1
ATOM 746 N N . LEU A 1 98 ? -2.915 12.010 -7.229 1.00 79.75 98 LEU A N 1
ATOM 747 C CA . LEU A 1 98 ? -1.525 12.461 -7.197 1.00 79.75 98 LEU A CA 1
ATOM 748 C C . LEU A 1 98 ? -1.334 13.706 -8.074 1.00 79.75 98 LEU A C 1
ATOM 750 O O . LEU A 1 98 ? -1.999 13.833 -9.103 1.00 79.75 98 LEU A O 1
ATOM 754 N N . PRO A 1 99 ? -0.388 14.591 -7.712 1.00 77.00 99 PRO A N 1
ATOM 755 C CA . PRO A 1 99 ? 0.011 15.684 -8.583 1.00 77.00 99 PRO A CA 1
ATOM 756 C C . PRO A 1 99 ? 0.531 15.130 -9.912 1.00 77.00 99 PRO A C 1
ATOM 758 O O . PRO A 1 99 ? 1.233 14.113 -9.949 1.00 77.00 99 PRO A O 1
ATOM 761 N N . GLU A 1 100 ? 0.215 15.829 -11.001 1.00 71.38 100 GLU A N 1
ATOM 762 C CA . GLU A 1 100 ? 0.462 15.356 -12.366 1.00 71.38 100 GLU A CA 1
ATOM 763 C C . GLU A 1 100 ? 1.918 14.927 -12.587 1.00 71.38 100 GLU A C 1
ATOM 765 O O . GLU A 1 100 ? 2.145 13.892 -13.208 1.00 71.38 100 GLU A O 1
ATOM 770 N N . GLY A 1 101 ? 2.885 15.628 -11.974 1.00 77.94 101 GLY A N 1
ATOM 771 C CA . GLY A 1 101 ? 4.330 15.372 -12.078 1.00 77.94 101 GLY A CA 1
ATOM 772 C C . GLY A 1 101 ? 4.763 13.917 -11.848 1.00 77.94 101 GLY A C 1
ATOM 773 O O . GLY A 1 101 ? 5.745 13.458 -12.438 1.00 77.94 101 GLY A O 1
ATOM 774 N N . CYS A 1 102 ? 4.039 13.167 -11.015 1.00 77.00 102 CYS A N 1
ATOM 775 C CA . CYS A 1 102 ? 4.292 11.742 -10.799 1.00 77.00 102 CYS A CA 1
ATOM 776 C C . CYS A 1 102 ? 3.882 10.896 -12.015 1.00 77.00 102 CYS A C 1
ATOM 778 O O . CYS A 1 102 ? 4.583 9.950 -12.374 1.00 77.00 102 CYS A O 1
ATOM 780 N N . VAL A 1 103 ? 2.785 11.261 -12.683 1.00 77.44 103 VAL A N 1
ATOM 781 C CA . VAL A 1 103 ? 2.237 10.573 -13.861 1.00 77.44 103 VAL A CA 1
ATOM 782 C C . VAL A 1 103 ? 3.180 10.702 -15.055 1.00 77.44 103 VAL A C 1
ATOM 784 O O . VAL A 1 103 ? 3.498 9.696 -15.691 1.00 77.44 103 VAL A O 1
ATOM 787 N N . GLN A 1 104 ? 3.740 11.891 -15.324 1.00 82.62 104 GLN A N 1
ATOM 788 C CA . GLN A 1 104 ? 4.678 12.035 -16.451 1.00 82.62 104 GLN A CA 1
ATOM 789 C C . GLN A 1 104 ? 5.990 11.269 -16.244 1.00 82.62 104 GLN A C 1
ATOM 791 O O . GLN A 1 104 ? 6.654 10.914 -17.220 1.00 82.62 104 GLN A O 1
ATOM 796 N N . ARG A 1 105 ? 6.372 10.958 -14.999 1.00 86.31 105 ARG A N 1
ATOM 797 C CA . ARG A 1 105 ? 7.572 10.160 -14.696 1.00 86.31 105 ARG A CA 1
ATOM 798 C C . ARG A 1 105 ? 7.440 8.688 -15.083 1.00 86.31 105 ARG A C 1
ATOM 800 O O . ARG A 1 105 ? 8.460 8.004 -15.142 1.00 86.31 105 ARG A O 1
ATOM 807 N N . MET A 1 106 ? 6.247 8.214 -15.453 1.00 85.69 106 MET A N 1
ATOM 808 C CA . MET A 1 106 ? 6.047 6.867 -16.004 1.00 85.69 106 MET A CA 1
ATOM 809 C C . MET A 1 106 ? 6.968 6.578 -17.196 1.00 85.69 106 MET A C 1
ATOM 811 O O . MET A 1 106 ? 7.511 5.482 -17.310 1.00 85.69 106 MET A O 1
ATOM 815 N N . ARG A 1 107 ? 7.239 7.590 -18.032 1.00 87.88 107 ARG A N 1
ATOM 816 C CA . ARG A 1 107 ? 8.144 7.476 -19.189 1.00 87.88 107 ARG A CA 1
ATOM 817 C C . ARG A 1 107 ? 9.598 7.143 -18.824 1.00 87.88 107 ARG A C 1
ATOM 819 O O . ARG A 1 107 ? 10.358 6.726 -19.688 1.00 87.88 107 ARG A O 1
ATOM 826 N N . LEU A 1 108 ? 9.999 7.341 -17.563 1.00 90.06 108 LEU A N 1
ATOM 827 C CA . LEU A 1 108 ? 11.352 7.056 -17.063 1.00 90.06 108 LEU A CA 1
ATOM 828 C C . LEU A 1 108 ? 11.541 5.584 -16.665 1.00 90.06 108 LEU A C 1
ATOM 830 O O . LEU A 1 108 ? 12.659 5.144 -16.356 1.00 90.06 108 LEU A O 1
ATOM 834 N N . LEU A 1 109 ? 10.448 4.822 -16.616 1.00 92.00 109 LEU A N 1
ATOM 835 C CA . LEU A 1 109 ? 10.482 3.424 -16.237 1.00 92.00 109 LEU A CA 1
ATOM 836 C C . LEU A 1 109 ? 10.945 2.560 -17.403 1.00 92.00 109 LEU A C 1
ATOM 838 O O . LEU A 1 109 ? 10.451 2.617 -18.524 1.00 92.00 109 LEU A O 1
ATOM 842 N N . THR A 1 110 ? 11.882 1.679 -17.100 1.00 93.19 110 THR A N 1
ATOM 843 C CA . THR A 1 110 ? 12.318 0.628 -18.013 1.00 93.19 110 THR A CA 1
ATOM 844 C C . THR A 1 110 ? 11.229 -0.441 -18.156 1.00 93.19 110 THR A C 1
ATOM 846 O O . THR A 1 110 ? 10.378 -0.587 -17.271 1.00 93.19 110 THR A O 1
ATOM 849 N N . PRO A 1 111 ? 11.265 -1.279 -19.208 1.00 92.38 111 PRO A N 1
ATOM 850 C CA . PRO A 1 111 ? 10.321 -2.389 -19.353 1.00 92.38 111 PRO A CA 1
ATOM 851 C C . PRO A 1 111 ? 10.310 -3.350 -18.152 1.00 92.38 111 PRO A C 1
ATOM 853 O O . PRO A 1 111 ? 9.279 -3.926 -17.817 1.00 92.38 111 PRO A O 1
ATOM 856 N N . ARG A 1 112 ? 11.450 -3.516 -17.467 1.00 90.38 112 ARG A N 1
ATOM 857 C CA . ARG A 1 112 ? 11.553 -4.366 -16.268 1.00 90.38 112 ARG A CA 1
ATOM 858 C C . ARG A 1 112 ? 10.828 -3.750 -15.071 1.00 90.38 112 ARG A C 1
ATOM 860 O O . ARG A 1 112 ? 10.079 -4.445 -14.395 1.00 90.38 112 ARG A O 1
ATOM 867 N N . GLU A 1 113 ? 11.004 -2.451 -14.843 1.00 93.00 113 GLU A N 1
ATOM 868 C CA . GLU A 1 113 ? 10.300 -1.727 -13.775 1.00 93.00 113 GLU A CA 1
ATOM 869 C C . GLU A 1 113 ? 8.787 -1.689 -14.028 1.00 93.00 113 GLU A C 1
ATOM 871 O O . GLU A 1 113 ? 8.020 -1.899 -13.094 1.00 93.00 113 GLU A O 1
ATOM 876 N N . HIS A 1 114 ? 8.352 -1.549 -15.286 1.00 92.50 114 HIS A N 1
ATOM 877 C CA . HIS A 1 114 ? 6.937 -1.652 -15.663 1.00 92.50 114 HIS A CA 1
ATOM 878 C C . HIS A 1 114 ? 6.316 -3.014 -15.319 1.00 92.50 114 HIS A C 1
ATOM 880 O O . HIS A 1 114 ? 5.175 -3.073 -14.857 1.00 92.50 114 HIS A O 1
ATOM 886 N N . ARG A 1 115 ? 7.050 -4.123 -15.499 1.00 94.56 115 ARG A N 1
ATOM 887 C CA . ARG A 1 115 ? 6.564 -5.458 -15.099 1.00 94.56 115 ARG A CA 1
ATOM 888 C C . ARG A 1 115 ? 6.381 -5.563 -13.589 1.00 94.56 115 ARG A C 1
ATOM 890 O O . ARG A 1 115 ? 5.394 -6.132 -13.132 1.00 94.56 115 ARG A O 1
ATOM 897 N N . VAL A 1 116 ? 7.310 -5.000 -12.813 1.00 95.81 116 VAL A N 1
ATOM 898 C CA . VAL A 1 116 ? 7.189 -4.949 -11.348 1.00 95.81 116 VAL A CA 1
ATOM 899 C C . VAL A 1 116 ? 6.011 -4.068 -10.932 1.00 95.81 116 VAL A C 1
ATOM 901 O O . VAL A 1 116 ? 5.204 -4.508 -10.119 1.00 95.81 116 VAL A O 1
ATOM 904 N N . LEU A 1 117 ? 5.859 -2.882 -11.530 1.00 94.88 117 LEU A N 1
ATOM 905 C CA . LEU A 1 117 ? 4.716 -1.992 -11.305 1.00 94.88 117 LEU A CA 1
ATOM 906 C C . LEU A 1 117 ? 3.392 -2.718 -11.563 1.00 94.88 117 LEU A C 1
ATOM 908 O O . LEU A 1 117 ? 2.521 -2.740 -10.700 1.00 94.88 117 LEU A O 1
ATOM 912 N N . THR A 1 118 ? 3.273 -3.375 -12.718 1.00 94.31 118 THR A N 1
ATOM 913 C CA . THR A 1 118 ? 2.071 -4.126 -13.102 1.00 94.31 118 THR A CA 1
ATOM 914 C C . THR A 1 118 ? 1.762 -5.234 -12.100 1.00 94.31 118 THR A C 1
ATOM 916 O O . THR A 1 118 ? 0.625 -5.352 -11.656 1.00 94.31 118 THR A O 1
ATOM 919 N N . GLY A 1 119 ? 2.767 -6.015 -11.691 1.00 95.00 119 GLY A N 1
ATOM 920 C CA . GLY A 1 119 ? 2.578 -7.071 -10.698 1.00 95.00 119 GLY A CA 1
ATOM 921 C C . GLY A 1 119 ? 2.114 -6.533 -9.342 1.00 95.00 119 GLY A C 1
ATOM 922 O O . GLY A 1 119 ? 1.200 -7.092 -8.741 1.00 95.00 119 GLY A O 1
ATOM 923 N N . LEU A 1 120 ? 2.689 -5.420 -8.879 1.00 95.12 120 LEU A N 1
ATOM 924 C CA . LEU A 1 120 ? 2.284 -4.787 -7.621 1.00 95.12 120 LEU A CA 1
ATOM 925 C C . LEU A 1 120 ? 0.845 -4.255 -7.691 1.00 95.12 120 LEU A C 1
ATOM 927 O O . LEU A 1 120 ? 0.075 -4.470 -6.759 1.00 95.12 120 LEU A O 1
ATOM 931 N N . LEU A 1 121 ? 0.462 -3.626 -8.807 1.00 93.88 121 LEU A N 1
ATOM 932 C CA . LEU A 1 121 ? -0.898 -3.123 -9.043 1.00 93.88 121 LEU A CA 1
ATOM 933 C C . LEU A 1 121 ? -1.937 -4.240 -9.231 1.00 93.88 121 LEU A C 1
ATOM 935 O O . LEU A 1 121 ? -3.122 -4.016 -9.013 1.00 93.88 121 LEU A O 1
ATOM 939 N N . GLN A 1 122 ? -1.502 -5.450 -9.592 1.00 93.19 122 GLN A N 1
ATOM 940 C CA . GLN A 1 122 ? -2.318 -6.673 -9.563 1.00 93.19 122 GLN A CA 1
ATOM 941 C C . GLN A 1 122 ? -2.448 -7.272 -8.151 1.00 93.19 122 GLN A C 1
ATOM 943 O O . GLN A 1 122 ? -3.051 -8.326 -7.980 1.00 93.19 122 GLN A O 1
ATOM 948 N N . GLY A 1 123 ? -1.842 -6.647 -7.140 1.00 92.81 123 GLY A N 1
ATOM 949 C CA . GLY A 1 123 ? -1.844 -7.127 -5.762 1.00 92.81 123 GLY A CA 1
ATOM 950 C C . GLY A 1 123 ? -0.824 -8.223 -5.458 1.00 92.81 123 GLY A C 1
ATOM 951 O O . GLY A 1 123 ? -0.842 -8.789 -4.364 1.00 92.81 123 GLY A O 1
ATOM 952 N N . LYS A 1 124 ? 0.098 -8.524 -6.381 1.00 93.94 124 LYS A N 1
ATOM 953 C CA . LYS A 1 124 ? 1.151 -9.516 -6.138 1.00 93.94 124 LYS A CA 1
ATOM 954 C C . LYS A 1 124 ? 2.169 -8.976 -5.138 1.00 93.94 124 LYS A C 1
ATOM 956 O O . LYS A 1 124 ? 2.559 -7.808 -5.157 1.00 93.94 124 LYS A O 1
ATOM 961 N N . THR A 1 125 ? 2.670 -9.860 -4.281 1.00 94.75 125 THR A N 1
ATOM 962 C CA . THR A 1 125 ? 3.792 -9.536 -3.394 1.00 94.75 125 THR A CA 1
ATOM 963 C C . THR A 1 125 ? 5.108 -9.522 -4.173 1.00 94.75 125 THR A C 1
ATOM 965 O O . THR A 1 125 ? 5.237 -10.175 -5.207 1.00 94.75 125 THR A O 1
ATOM 968 N N . VAL A 1 126 ? 6.135 -8.848 -3.643 1.00 94.50 126 VAL A N 1
ATOM 969 C CA . VAL A 1 126 ? 7.505 -8.889 -4.200 1.00 94.50 126 VAL A CA 1
ATOM 970 C C . VAL A 1 126 ? 7.987 -10.334 -4.385 1.00 94.50 126 VAL A C 1
ATOM 972 O O . VAL A 1 126 ? 8.606 -10.649 -5.397 1.00 94.50 126 VAL A O 1
ATOM 975 N N . GLY A 1 127 ? 7.659 -11.226 -3.444 1.00 95.06 127 GLY A N 1
ATOM 976 C CA . GLY A 1 127 ? 7.965 -12.653 -3.550 1.00 95.06 127 GLY A CA 1
ATOM 977 C C . GLY A 1 127 ? 7.187 -13.362 -4.662 1.00 95.06 127 GLY A C 1
ATOM 978 O O . GLY A 1 127 ? 7.765 -14.170 -5.382 1.00 95.06 127 GLY A O 1
ATOM 979 N N . GLY A 1 128 ? 5.905 -13.033 -4.846 1.00 95.62 128 GLY A N 1
ATOM 980 C CA . GLY A 1 128 ? 5.094 -13.551 -5.952 1.00 95.62 128 GLY A CA 1
ATOM 981 C C . GLY A 1 128 ? 5.648 -13.141 -7.318 1.00 95.62 128 GLY A C 1
ATOM 982 O O . GLY A 1 128 ? 5.864 -13.992 -8.175 1.00 95.62 128 GLY A O 1
ATOM 983 N N . ILE A 1 129 ? 5.986 -11.859 -7.477 1.00 96.25 129 ILE A N 1
ATOM 984 C CA . ILE A 1 129 ? 6.596 -11.320 -8.702 1.00 96.25 129 ILE A CA 1
ATOM 985 C C . ILE A 1 129 ? 7.961 -11.970 -8.966 1.00 96.25 129 ILE A C 1
ATOM 987 O O . ILE A 1 129 ? 8.292 -12.282 -10.106 1.00 96.25 129 ILE A O 1
ATOM 991 N N . ALA A 1 130 ? 8.761 -12.198 -7.921 1.00 96.94 130 ALA A N 1
ATOM 992 C CA . ALA A 1 130 ? 10.062 -12.853 -8.041 1.00 96.94 130 ALA A CA 1
ATOM 993 C C . ALA A 1 130 ? 9.940 -14.274 -8.603 1.00 96.94 130 ALA A C 1
ATOM 995 O O . ALA A 1 130 ? 10.679 -14.630 -9.522 1.00 96.94 130 ALA A O 1
ATOM 996 N N . ARG A 1 131 ? 8.970 -15.051 -8.105 1.00 96.88 131 ARG A N 1
ATOM 997 C CA . ARG A 1 131 ? 8.672 -16.396 -8.617 1.00 96.88 131 ARG A CA 1
ATOM 998 C C . ARG A 1 131 ? 8.230 -16.353 -10.079 1.00 96.88 131 ARG A C 1
ATOM 1000 O O . ARG A 1 131 ? 8.789 -17.079 -10.888 1.00 96.88 131 ARG A O 1
ATOM 1007 N N . GLU A 1 132 ? 7.297 -15.466 -10.418 1.00 95.81 132 GLU A N 1
ATOM 1008 C CA . GLU A 1 132 ? 6.751 -15.329 -11.776 1.00 95.81 132 GLU A CA 1
ATOM 1009 C C . GLU A 1 132 ? 7.799 -14.881 -12.803 1.00 95.81 132 GLU A C 1
ATOM 1011 O O . GLU A 1 132 ? 7.810 -15.340 -13.939 1.00 95.81 132 GLU A O 1
ATOM 1016 N N . GLN A 1 133 ? 8.714 -13.995 -12.411 1.00 94.31 133 GLN A N 1
ATOM 1017 C CA . GLN A 1 133 ? 9.763 -13.500 -13.304 1.00 94.31 133 GLN A CA 1
ATOM 1018 C C . GLN A 1 133 ? 11.036 -14.361 -13.290 1.00 94.31 133 GLN A C 1
ATOM 1020 O O . GLN A 1 133 ? 12.016 -13.990 -13.941 1.00 94.31 133 GLN A O 1
ATOM 1025 N N . HIS A 1 134 ? 11.056 -15.471 -12.540 1.00 95.62 134 HIS A N 1
ATOM 1026 C CA . HIS A 1 134 ? 12.244 -16.303 -12.314 1.00 95.62 134 HIS A CA 1
ATOM 1027 C C . HIS A 1 134 ? 13.460 -15.474 -11.856 1.00 95.62 134 HIS A C 1
ATOM 1029 O O . HIS A 1 134 ? 14.569 -15.576 -12.390 1.00 95.62 134 HIS A O 1
ATOM 1035 N N . LYS A 1 135 ? 13.243 -14.585 -10.879 1.00 95.12 135 LYS A N 1
ATOM 1036 C CA . LYS A 1 135 ? 14.271 -13.715 -10.288 1.00 95.12 135 LYS A CA 1
ATOM 1037 C C . LYS A 1 135 ? 14.334 -13.882 -8.779 1.00 95.12 135 LYS A C 1
ATOM 1039 O O . LYS A 1 135 ? 13.404 -14.354 -8.137 1.00 95.12 135 LYS A O 1
ATOM 1044 N N . SER A 1 136 ? 15.442 -13.438 -8.193 1.00 96.50 136 SER A N 1
ATOM 1045 C CA . SER A 1 136 ? 15.550 -13.371 -6.739 1.00 96.50 136 SER A CA 1
ATOM 1046 C C . SER A 1 136 ? 14.627 -12.286 -6.167 1.00 96.50 136 SER A C 1
ATOM 1048 O O . SER A 1 136 ? 14.404 -11.242 -6.789 1.00 96.50 136 SER A O 1
ATOM 1050 N N . ILE A 1 137 ? 14.165 -12.492 -4.932 1.00 97.12 137 ILE A N 1
ATOM 1051 C CA . ILE A 1 137 ? 13.409 -11.487 -4.166 1.00 97.12 137 ILE A CA 1
ATOM 1052 C C . ILE A 1 137 ? 14.209 -10.181 -4.058 1.00 97.12 137 ILE A C 1
ATOM 1054 O O . ILE A 1 137 ? 13.647 -9.102 -4.234 1.00 97.12 137 ILE A O 1
ATOM 1058 N N . LYS A 1 138 ? 15.532 -10.266 -3.848 1.00 96.44 138 LYS A N 1
ATOM 1059 C CA . LYS A 1 138 ? 16.428 -9.100 -3.767 1.00 96.44 138 LYS A CA 1
ATOM 1060 C C . LYS A 1 138 ? 16.409 -8.277 -5.056 1.00 96.44 138 LYS A C 1
ATOM 1062 O O . LYS A 1 138 ? 16.359 -7.051 -5.001 1.00 96.44 138 LYS A O 1
ATOM 1067 N N . THR A 1 139 ? 16.392 -8.940 -6.212 1.00 96.31 139 THR A N 1
ATOM 1068 C CA . THR A 1 139 ? 16.309 -8.278 -7.519 1.00 96.31 139 THR A CA 1
ATOM 1069 C C . THR A 1 139 ? 14.993 -7.524 -7.681 1.00 96.31 139 THR A C 1
ATOM 1071 O O . THR A 1 139 ? 15.018 -6.348 -8.038 1.00 96.31 139 THR A O 1
ATOM 1074 N N . ILE A 1 140 ? 13.853 -8.160 -7.391 1.00 97.19 140 ILE A N 1
ATOM 1075 C CA . ILE A 1 140 ? 12.546 -7.495 -7.500 1.00 97.19 140 ILE A CA 1
ATOM 1076 C C . ILE A 1 140 ? 12.409 -6.375 -6.466 1.00 97.19 140 ILE A C 1
ATOM 1078 O O . ILE A 1 140 ? 11.878 -5.318 -6.787 1.00 97.19 140 ILE A O 1
ATOM 1082 N N . SER A 1 141 ? 12.938 -6.554 -5.254 1.00 94.75 141 SER A N 1
ATOM 1083 C CA . SER A 1 141 ? 12.948 -5.511 -4.225 1.00 94.75 141 SER A CA 1
ATOM 1084 C C . SER A 1 141 ? 13.721 -4.271 -4.678 1.00 94.75 141 SER A C 1
ATOM 1086 O O . SER A 1 141 ? 13.222 -3.158 -4.537 1.00 94.75 141 SER A O 1
ATOM 1088 N N . LEU A 1 142 ? 14.904 -4.450 -5.275 1.00 94.88 142 LEU A N 1
ATOM 1089 C CA . LEU A 1 142 ? 15.687 -3.341 -5.826 1.00 94.88 142 LEU A CA 1
ATOM 1090 C C . LEU A 1 142 ? 14.971 -2.671 -7.006 1.00 94.88 142 LEU A C 1
ATOM 1092 O O . LEU A 1 142 ? 14.971 -1.448 -7.112 1.00 94.88 142 LEU A O 1
ATOM 1096 N N . GLN A 1 143 ? 14.346 -3.454 -7.889 1.00 95.44 143 GLN A N 1
ATOM 1097 C CA . GLN A 1 143 ? 13.556 -2.909 -8.998 1.00 95.44 143 GLN A CA 1
ATOM 1098 C C . GLN A 1 143 ? 12.345 -2.120 -8.496 1.00 95.44 143 GLN A C 1
ATOM 1100 O O . GLN A 1 143 ? 12.089 -1.036 -9.009 1.00 95.44 143 GLN A O 1
ATOM 1105 N N . LYS A 1 144 ? 11.647 -2.611 -7.463 1.00 95.06 144 LYS A N 1
ATOM 1106 C CA . LYS A 1 144 ? 10.581 -1.873 -6.776 1.00 95.06 144 LYS A CA 1
ATOM 1107 C C . LYS A 1 144 ? 11.122 -0.563 -6.209 1.00 95.06 144 LYS A C 1
ATOM 1109 O O . LYS A 1 144 ? 10.509 0.467 -6.436 1.00 95.06 144 LYS A O 1
ATOM 1114 N N . GLN A 1 145 ? 12.252 -0.579 -5.502 1.00 93.75 145 GLN A N 1
ATOM 1115 C CA . GLN A 1 145 ? 12.835 0.644 -4.949 1.00 93.75 145 GLN A CA 1
ATOM 1116 C C . GLN A 1 145 ? 13.126 1.668 -6.054 1.00 93.75 145 GLN A C 1
ATOM 1118 O O . GLN A 1 145 ? 12.637 2.786 -5.981 1.00 93.75 145 GLN A O 1
ATOM 1123 N N . ARG A 1 146 ? 13.833 1.274 -7.118 1.00 93.94 146 ARG A N 1
ATOM 1124 C CA . ARG A 1 146 ? 14.149 2.169 -8.247 1.00 93.94 146 ARG A CA 1
ATOM 1125 C C . ARG A 1 146 ? 12.900 2.708 -8.941 1.00 93.94 146 ARG A C 1
ATOM 1127 O O . ARG A 1 146 ? 12.856 3.882 -9.290 1.00 93.94 146 ARG A O 1
ATOM 1134 N N . LEU A 1 147 ? 11.883 1.865 -9.114 1.00 94.44 147 LEU A N 1
ATOM 1135 C CA . LEU A 1 147 ? 10.563 2.260 -9.607 1.00 94.44 147 LEU A CA 1
ATOM 1136 C C . LEU A 1 147 ? 9.956 3.366 -8.729 1.00 94.44 147 LEU A C 1
ATOM 1138 O O . LEU A 1 147 ? 9.574 4.408 -9.254 1.00 94.44 147 LEU A O 1
ATOM 1142 N N . MET A 1 148 ? 9.907 3.161 -7.408 1.00 92.94 148 MET A N 1
ATOM 1143 C CA . MET A 1 148 ? 9.374 4.148 -6.460 1.00 92.94 148 MET A CA 1
ATOM 1144 C C . MET A 1 148 ? 10.163 5.461 -6.521 1.00 92.94 148 MET A C 1
ATOM 1146 O O . MET A 1 148 ? 9.570 6.532 -6.560 1.00 92.94 148 MET A O 1
ATOM 1150 N N . GLU A 1 149 ? 11.492 5.387 -6.614 1.00 92.12 149 GLU A N 1
ATOM 1151 C CA . GLU A 1 149 ? 12.370 6.557 -6.715 1.00 92.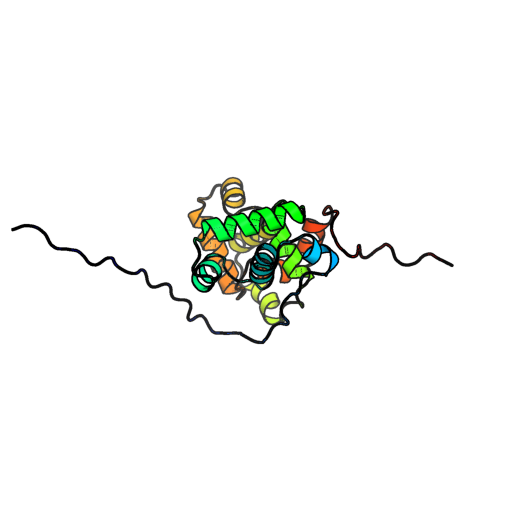12 149 GLU A CA 1
ATOM 1152 C C . GLU A 1 149 ? 12.142 7.352 -8.001 1.00 92.12 149 GLU A C 1
ATOM 1154 O O . GLU A 1 149 ? 12.019 8.574 -7.956 1.00 92.12 149 GLU A O 1
ATOM 1159 N N . LYS A 1 150 ? 12.044 6.666 -9.143 1.00 92.38 150 LYS A N 1
ATOM 1160 C CA . LYS A 1 150 ? 11.811 7.300 -10.446 1.00 92.38 150 LYS A CA 1
ATOM 1161 C C . LYS A 1 150 ? 10.454 7.981 -10.530 1.00 92.38 150 LYS A C 1
ATOM 1163 O O . LYS A 1 150 ? 10.354 9.035 -11.147 1.00 92.38 150 LYS A O 1
ATOM 1168 N N . LEU A 1 151 ? 9.430 7.394 -9.915 1.00 89.81 151 LEU A N 1
ATOM 1169 C CA . LEU A 1 151 ? 8.095 7.986 -9.828 1.00 89.81 151 LEU A CA 1
ATOM 1170 C C . LEU A 1 151 ? 7.973 9.022 -8.692 1.00 89.81 151 LEU A C 1
ATOM 1172 O O . LEU A 1 151 ? 6.988 9.755 -8.638 1.00 89.81 151 LEU A O 1
ATOM 1176 N N . ALA A 1 152 ? 8.987 9.114 -7.823 1.00 89.38 152 ALA A N 1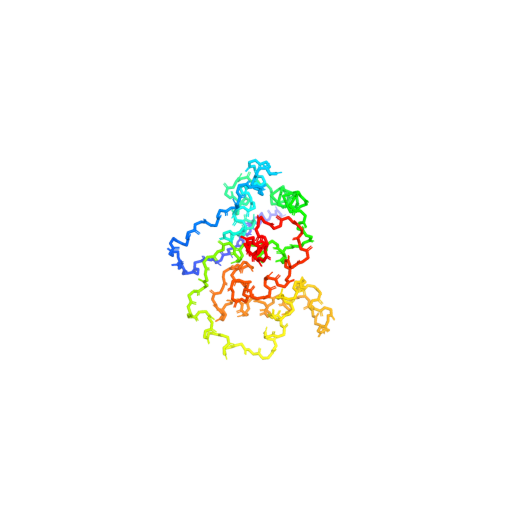
ATOM 1177 C CA . ALA A 1 152 ? 8.983 9.847 -6.555 1.00 89.38 152 ALA A CA 1
ATOM 1178 C C . ALA A 1 152 ? 7.773 9.524 -5.667 1.00 89.38 152 ALA A C 1
ATOM 1180 O O . ALA A 1 152 ? 7.109 10.413 -5.142 1.00 89.38 152 ALA A O 1
ATOM 1181 N N . LEU A 1 153 ? 7.484 8.233 -5.527 1.00 89.62 153 LEU A N 1
ATOM 1182 C CA . LEU A 1 153 ? 6.454 7.721 -4.634 1.00 89.62 153 LEU A CA 1
ATOM 1183 C C . LEU A 1 153 ? 7.096 7.317 -3.309 1.00 89.62 153 LEU A C 1
ATOM 1185 O O . LEU A 1 153 ? 8.149 6.674 -3.294 1.00 89.62 153 LEU A O 1
ATOM 1189 N N . CYS A 1 154 ? 6.438 7.646 -2.203 1.00 86.44 154 CYS A N 1
ATOM 1190 C CA . CYS A 1 154 ? 6.967 7.390 -0.864 1.00 86.44 154 CYS A CA 1
ATOM 1191 C C . CYS A 1 154 ? 6.368 6.128 -0.236 1.00 86.44 154 CYS A C 1
ATOM 1193 O O . CYS A 1 154 ? 6.992 5.511 0.625 1.00 86.44 154 CYS A O 1
ATOM 1195 N N . SER A 1 155 ? 5.179 5.710 -0.679 1.00 90.31 155 SER A N 1
ATOM 1196 C CA . SER A 1 155 ? 4.430 4.638 -0.027 1.00 90.31 155 SER A CA 1
ATOM 1197 C C . SER A 1 155 ? 3.734 3.687 -1.001 1.00 90.31 155 SER A C 1
ATOM 1199 O O . SER A 1 155 ? 3.521 3.980 -2.177 1.00 90.31 155 SER A O 1
ATOM 1201 N N . GLY A 1 156 ? 3.334 2.517 -0.492 1.00 89.31 156 GLY A N 1
ATOM 1202 C CA . GLY A 1 156 ? 2.477 1.596 -1.242 1.00 89.31 156 GLY A CA 1
ATOM 1203 C C . GLY A 1 156 ? 1.122 2.210 -1.602 1.00 89.31 156 GLY A C 1
ATOM 1204 O O . GLY A 1 156 ? 0.578 1.875 -2.647 1.00 89.31 156 GLY A O 1
ATOM 1205 N N . VAL A 1 157 ? 0.611 3.137 -0.786 1.00 91.69 157 VAL A N 1
ATOM 1206 C CA . VAL A 1 157 ? -0.620 3.885 -1.076 1.00 91.69 157 VAL A CA 1
ATOM 1207 C C . VAL A 1 157 ? -0.430 4.751 -2.317 1.00 91.69 157 VAL A C 1
ATOM 1209 O O . VAL A 1 157 ? -1.236 4.672 -3.239 1.00 91.69 157 VAL A O 1
ATOM 1212 N N . ASP A 1 158 ? 0.675 5.496 -2.404 1.00 91.19 158 ASP A N 1
ATOM 1213 C CA . ASP A 1 158 ? 0.966 6.341 -3.569 1.00 91.19 158 ASP A CA 1
ATOM 1214 C C . ASP A 1 158 ? 1.072 5.525 -4.863 1.00 91.19 158 ASP A C 1
ATOM 1216 O O . ASP A 1 158 ? 0.639 5.975 -5.921 1.00 91.19 158 ASP A O 1
ATOM 1220 N N . LEU A 1 159 ? 1.561 4.284 -4.779 1.00 91.81 159 LEU A N 1
ATOM 1221 C CA . LEU A 1 159 ? 1.571 3.369 -5.919 1.00 91.81 159 LEU A CA 1
ATOM 1222 C C . LEU A 1 159 ? 0.163 3.109 -6.472 1.00 91.81 159 LEU A C 1
ATOM 1224 O O . LEU A 1 159 ? -0.020 3.098 -7.685 1.00 91.81 159 LEU A O 1
ATOM 1228 N N . PH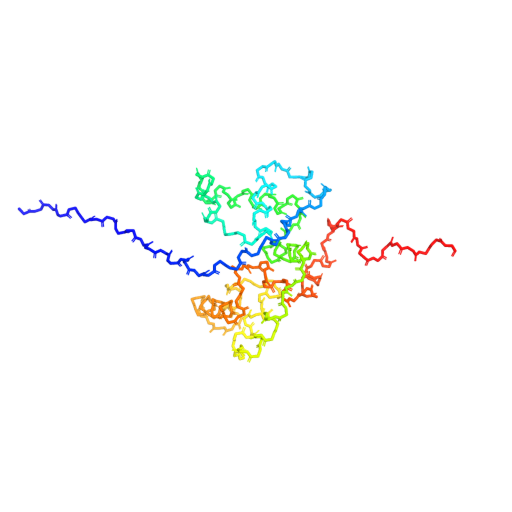E A 1 160 ? -0.834 2.915 -5.608 1.00 92.38 160 PHE A N 1
ATOM 1229 C CA . PHE A 1 160 ? -2.220 2.723 -6.039 1.00 92.38 160 PHE A CA 1
ATOM 1230 C C . PHE A 1 160 ? -2.912 4.046 -6.386 1.00 92.38 160 PHE A C 1
ATOM 1232 O O . PHE A 1 160 ? -3.769 4.054 -7.266 1.00 92.38 160 PHE A O 1
ATOM 1239 N N . ARG A 1 161 ? -2.504 5.176 -5.788 1.00 90.31 161 ARG A N 1
ATOM 1240 C CA . ARG A 1 161 ? -2.982 6.516 -6.190 1.00 90.31 161 ARG A CA 1
ATOM 1241 C C . ARG A 1 161 ? -2.544 6.880 -7.606 1.00 90.31 161 ARG A C 1
ATOM 1243 O O . ARG A 1 161 ? -3.243 7.620 -8.287 1.00 90.31 161 ARG A O 1
ATOM 1250 N N . PHE A 1 162 ? -1.410 6.343 -8.056 1.00 88.12 162 PHE A N 1
ATOM 1251 C CA . PHE A 1 162 ? -0.939 6.475 -9.434 1.00 88.12 162 PHE A CA 1
ATOM 1252 C C . PHE A 1 162 ? -1.842 5.742 -10.442 1.00 88.12 162 PHE A C 1
ATOM 1254 O O . PHE A 1 162 ? -1.922 6.144 -11.598 1.00 88.12 162 PHE A O 1
ATOM 1261 N N . ALA A 1 163 ? -2.535 4.682 -10.019 1.00 89.12 163 ALA A N 1
ATOM 1262 C CA . ALA A 1 163 ? -3.417 3.888 -10.872 1.00 89.12 163 ALA A CA 1
ATOM 1263 C C . ALA A 1 163 ? -4.750 3.587 -10.155 1.00 89.12 163 ALA A C 1
ATOM 1265 O O . ALA A 1 163 ? -4.995 2.436 -9.770 1.00 89.12 163 ALA A O 1
ATOM 1266 N N . PRO A 1 164 ? -5.632 4.592 -9.984 1.00 88.56 164 PRO A N 1
ATOM 1267 C CA . PRO A 1 164 ? -6.868 4.443 -9.214 1.00 88.56 164 PRO A CA 1
ATOM 1268 C C . PRO A 1 164 ? -7.806 3.380 -9.799 1.00 88.56 164 PRO A C 1
ATOM 1270 O O . PRO A 1 164 ? -8.482 2.680 -9.050 1.00 88.56 164 PRO A O 1
ATOM 1273 N N . ASP A 1 165 ? -7.795 3.161 -11.115 1.00 90.31 165 ASP A N 1
ATOM 1274 C CA . ASP A 1 165 ? -8.593 2.094 -11.733 1.00 90.31 165 ASP A CA 1
ATOM 1275 C C . ASP A 1 165 ? -8.141 0.701 -11.290 1.00 90.31 165 ASP A C 1
ATOM 1277 O O . ASP A 1 165 ? -8.962 -0.191 -11.085 1.00 90.31 165 ASP A O 1
ATOM 1281 N N . ARG A 1 166 ? -6.837 0.508 -11.055 1.00 92.00 166 ARG A N 1
ATOM 1282 C CA . ARG A 1 166 ? -6.324 -0.748 -10.491 1.00 92.00 166 ARG A CA 1
ATOM 1283 C C . ARG A 1 166 ? -6.756 -0.917 -9.041 1.00 92.00 166 ARG A C 1
ATOM 1285 O O . ARG A 1 166 ? -7.104 -2.028 -8.656 1.00 92.00 166 ARG A O 1
ATOM 1292 N N . ALA A 1 167 ? -6.795 0.169 -8.268 1.00 91.81 167 ALA A N 1
ATOM 1293 C CA . ALA A 1 167 ? -7.331 0.144 -6.911 1.00 91.81 167 ALA A CA 1
ATOM 1294 C C . ALA A 1 167 ? -8.820 -0.252 -6.897 1.00 91.81 167 ALA A C 1
ATOM 1296 O O . ALA A 1 167 ? -9.207 -1.128 -6.125 1.00 91.81 167 ALA A O 1
ATOM 1297 N N . ARG A 1 168 ? -9.631 0.311 -7.805 1.00 91.19 168 ARG A N 1
ATOM 1298 C CA . ARG A 1 168 ? -11.053 -0.045 -7.972 1.00 91.19 168 ARG A CA 1
ATOM 1299 C C . ARG A 1 168 ? -11.241 -1.515 -8.321 1.00 91.19 168 ARG A C 1
ATOM 1301 O O . ARG A 1 168 ? -12.027 -2.189 -7.672 1.00 91.19 168 ARG A O 1
ATOM 1308 N N . VAL A 1 169 ? -10.492 -2.029 -9.298 1.00 91.88 169 VAL A N 1
ATOM 1309 C CA . VAL A 1 169 ? -10.555 -3.449 -9.689 1.00 91.88 169 VAL A CA 1
ATOM 1310 C C . VAL A 1 169 ? -10.201 -4.359 -8.515 1.00 91.88 169 VAL A C 1
ATOM 1312 O O . VAL A 1 169 ? -10.859 -5.371 -8.292 1.00 91.88 169 VAL A O 1
ATOM 1315 N N . LEU A 1 170 ? -9.184 -3.990 -7.739 1.00 91.19 170 LEU A N 1
ATOM 1316 C CA . LEU A 1 170 ? -8.718 -4.794 -6.615 1.00 91.19 170 LEU A CA 1
ATOM 1317 C C . LEU A 1 170 ? -9.709 -4.809 -5.437 1.00 91.19 170 LEU A C 1
ATOM 1319 O O . LEU A 1 170 ? -9.748 -5.779 -4.683 1.00 91.19 170 LEU A O 1
ATOM 1323 N N . LEU A 1 171 ? -10.532 -3.767 -5.302 1.00 91.12 171 LEU A N 1
ATOM 1324 C CA . LEU A 1 171 ? -11.602 -3.680 -4.305 1.00 91.12 171 LEU A CA 1
ATOM 1325 C C . LEU A 1 171 ? -12.995 -4.010 -4.859 1.00 91.12 171 LEU A C 1
ATOM 1327 O O . LEU A 1 171 ? -13.953 -3.987 -4.097 1.00 91.12 171 LEU A O 1
ATOM 1331 N N . ALA A 1 172 ? -13.135 -4.356 -6.140 1.00 88.50 172 ALA A N 1
ATOM 1332 C CA . ALA A 1 172 ? -14.442 -4.582 -6.765 1.00 88.50 172 ALA A CA 1
ATOM 1333 C C . ALA A 1 172 ? -15.256 -5.690 -6.071 1.00 88.50 172 ALA A C 1
ATOM 1335 O O . ALA A 1 172 ? -16.476 -5.602 -5.971 1.00 88.50 172 ALA A O 1
ATOM 1336 N N . ASN A 1 173 ? -14.565 -6.703 -5.539 1.00 84.62 173 ASN A N 1
ATOM 1337 C CA . ASN A 1 173 ? -15.169 -7.823 -4.815 1.00 84.62 173 ASN A CA 1
ATOM 1338 C C . ASN A 1 173 ? -15.190 -7.618 -3.289 1.00 84.62 173 ASN A C 1
ATOM 1340 O O . ASN A 1 173 ? -15.519 -8.542 -2.547 1.00 84.62 173 ASN A O 1
ATOM 1344 N N . TRP A 1 174 ? -14.804 -6.437 -2.799 1.00 89.06 174 TRP A N 1
ATOM 1345 C CA . TRP A 1 174 ? -14.791 -6.136 -1.373 1.00 89.06 174 TRP A CA 1
ATOM 1346 C C . TRP A 1 174 ? -16.174 -5.654 -0.920 1.00 89.06 174 TRP A C 1
ATOM 1348 O O . TRP A 1 174 ? -16.658 -4.601 -1.327 1.00 89.06 174 TRP A O 1
ATOM 1358 N N . SER A 1 175 ? -16.826 -6.446 -0.070 1.00 76.06 175 SER A N 1
ATOM 1359 C CA . SER A 1 175 ? -18.221 -6.236 0.334 1.00 76.06 175 SER A CA 1
ATOM 1360 C C . SER A 1 175 ? -18.431 -5.113 1.352 1.00 76.06 175 SER A C 1
ATOM 1362 O O . SER A 1 175 ? -19.564 -4.675 1.518 1.00 76.06 175 SER A O 1
ATOM 1364 N N . ALA A 1 176 ? -17.373 -4.647 2.023 1.00 75.31 176 ALA A N 1
ATOM 1365 C CA . ALA A 1 176 ? -17.458 -3.638 3.081 1.00 75.31 176 ALA A CA 1
ATOM 1366 C C . ALA A 1 176 ? -17.275 -2.195 2.573 1.00 75.31 176 ALA A C 1
ATOM 1368 O O . ALA A 1 176 ? -17.112 -1.275 3.372 1.00 75.31 176 ALA A O 1
ATOM 1369 N N . TRP A 1 177 ? -17.276 -1.974 1.255 1.00 71.75 177 TRP A N 1
ATOM 1370 C CA . TRP A 1 177 ? -17.140 -0.631 0.698 1.00 71.75 177 TRP A CA 1
ATOM 1371 C C . TRP A 1 177 ? -18.342 0.254 1.107 1.00 71.75 177 TRP A C 1
ATOM 1373 O O . TRP A 1 177 ? -19.482 -0.147 0.865 1.00 71.75 177 TRP A O 1
ATOM 1383 N N . PRO A 1 178 ? -18.118 1.444 1.706 1.00 63.88 178 PRO A N 1
ATOM 1384 C CA . PRO A 1 178 ? -19.174 2.224 2.359 1.00 63.88 178 PRO A CA 1
ATOM 1385 C C . PRO A 1 178 ? -20.179 2.865 1.395 1.00 63.88 178 PRO A C 1
ATOM 1387 O O . PRO A 1 178 ? -21.260 3.241 1.829 1.00 63.88 178 PRO A O 1
ATOM 1390 N N . ASP A 1 179 ? -19.852 2.978 0.106 1.00 55.84 179 ASP A N 1
ATOM 1391 C CA . ASP A 1 179 ? -20.760 3.547 -0.891 1.00 55.84 179 ASP A CA 1
ATOM 1392 C C . ASP A 1 179 ? -20.461 2.957 -2.270 1.00 55.84 179 ASP A C 1
ATOM 1394 O O . ASP A 1 179 ? -19.516 3.386 -2.932 1.00 55.84 179 ASP A O 1
ATOM 1398 N N . LYS A 1 180 ? -21.157 1.886 -2.683 1.00 47.22 180 LYS A N 1
ATOM 1399 C CA . LYS A 1 180 ? -20.978 1.340 -4.039 1.00 47.22 180 LYS A CA 1
ATOM 1400 C C . LYS A 1 180 ? -21.376 2.449 -5.023 1.00 47.22 180 LYS A C 1
ATOM 1402 O O . LYS A 1 180 ? -22.570 2.750 -5.086 1.00 47.22 180 LYS A O 1
ATOM 1407 N N . PRO A 1 181 ? -20.453 3.032 -5.814 1.00 42.12 181 PRO A N 1
ATOM 1408 C CA . PRO A 1 181 ? -20.845 4.017 -6.812 1.00 42.12 181 PRO A CA 1
ATOM 1409 C C . PRO A 1 181 ? -21.639 3.277 -7.898 1.00 42.12 181 PRO A C 1
ATOM 1411 O O . PRO A 1 181 ? -21.057 2.627 -8.763 1.00 42.12 181 PRO A O 1
ATOM 1414 N N . GLY A 1 182 ? -22.970 3.279 -7.784 1.00 47.12 182 GLY A N 1
ATOM 1415 C CA . GLY A 1 182 ? -23.856 2.540 -8.687 1.00 47.12 182 GLY A CA 1
ATOM 1416 C C . GLY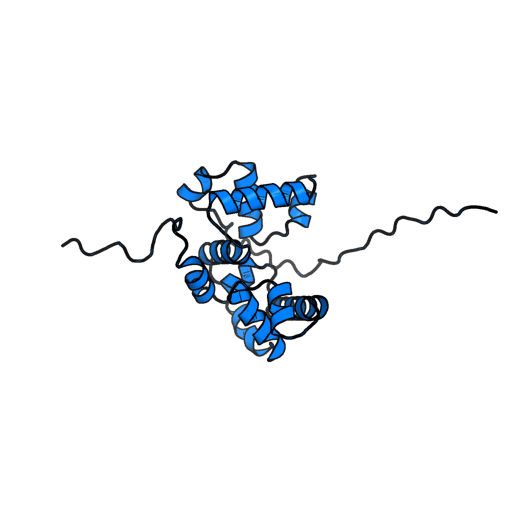 A 1 182 ? -25.226 2.114 -8.144 1.00 47.12 182 GLY A C 1
ATOM 1417 O O . GLY A 1 182 ? -25.958 1.466 -8.883 1.00 47.12 182 GLY A O 1
ATOM 1418 N N . GLN A 1 183 ? -25.611 2.444 -6.904 1.00 43.00 183 GLN A N 1
ATOM 1419 C CA . GLN A 1 183 ? -26.970 2.165 -6.393 1.00 43.00 183 GLN A CA 1
ATOM 1420 C C . GLN A 1 183 ? -27.710 3.404 -5.869 1.00 43.00 183 GLN A C 1
ATOM 1422 O O . GLN A 1 183 ? -28.491 3.324 -4.926 1.00 43.00 183 GLN A O 1
ATOM 1427 N N . GLN A 1 184 ? -27.514 4.553 -6.512 1.00 42.31 184 GLN A N 1
ATOM 1428 C CA . GLN A 1 184 ? -28.448 5.670 -6.390 1.00 42.31 184 GLN A CA 1
ATOM 1429 C C . GLN A 1 184 ? -28.935 6.061 -7.788 1.00 42.31 184 GLN A C 1
ATOM 1431 O O . GLN A 1 184 ? -28.126 6.310 -8.675 1.00 42.31 184 GLN A O 1
ATOM 1436 N N . GLN A 1 185 ? 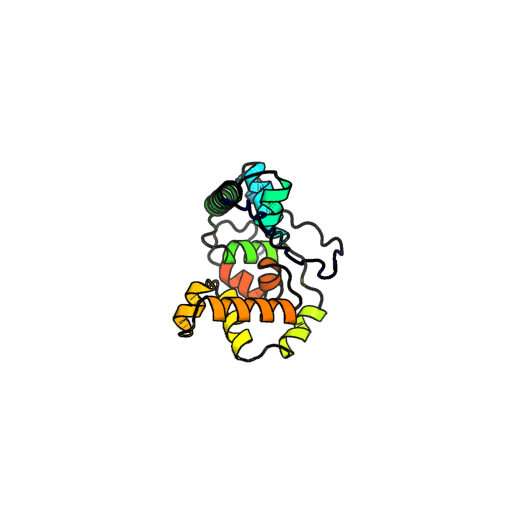-30.268 6.120 -7.914 1.00 43.41 185 GLN A N 1
ATOM 1437 C CA . GLN A 1 185 ? -31.097 6.610 -9.029 1.00 43.41 185 GLN A CA 1
ATOM 1438 C C . GLN A 1 185 ? -31.573 5.584 -10.078 1.00 43.41 185 GLN A C 1
ATOM 1440 O O . GLN A 1 185 ? -31.076 5.484 -11.194 1.00 43.41 185 GLN A O 1
ATOM 1445 N N . SER A 1 186 ? -32.671 4.905 -9.739 1.00 39.59 186 SER A N 1
ATOM 1446 C CA . SER A 1 186 ? -33.895 4.941 -10.558 1.00 39.59 186 SER A CA 1
ATOM 1447 C C . SER A 1 186 ? -35.090 4.782 -9.621 1.00 39.59 186 SER A C 1
ATOM 1449 O O . SER A 1 186 ? -35.541 3.681 -9.326 1.00 39.59 186 SER A O 1
ATOM 1451 N N . ALA A 1 187 ? -35.520 5.914 -9.075 1.00 42.59 187 ALA A N 1
ATOM 1452 C CA . ALA A 1 187 ? -36.806 6.083 -8.422 1.00 42.59 187 ALA A CA 1
ATOM 1453 C C . ALA A 1 187 ? -37.403 7.373 -8.979 1.00 42.59 187 ALA A C 1
ATOM 1455 O O . ALA A 1 187 ? -37.206 8.433 -8.394 1.00 42.59 187 ALA A O 1
ATOM 1456 N N . VAL A 1 188 ? -38.004 7.263 -10.164 1.00 47.69 188 VAL A N 1
ATOM 1457 C CA . VAL A 1 188 ? -39.209 7.964 -10.642 1.00 47.69 188 VAL A CA 1
ATOM 1458 C C . VAL A 1 188 ? -39.654 7.315 -11.944 1.00 47.69 188 VAL A C 1
ATOM 1460 O O . VAL A 1 188 ? -38.769 7.042 -12.785 1.00 47.69 188 VAL A O 1
#

Secondary structure (DSSP, 8-state):
---------------------------PPPHHHHTTS-HHHHHHHHHHHTT--HHHHHHHTT--HHHHHHHHHHHHHHTT--SHHHHHHHHHHHSPPPPHHHHHGGGG--HHHHHHHHHHHTT--HHHHHHHTT--HHHHHHHHHHHHHHHT--SHHHHHHT-HHHHHHHHTT-TT-SS-TT-S----

InterPro domains:
  IPR000792 Transcription regulator LuxR, C-terminal [PF00196] (36-88)
  IPR000792 Transcription regulator LuxR, C-terminal [PF00196] (108-163)
  IPR000792 Transcription regulator LuxR, C-terminal [PR00038] (37-51)
  IPR000792 Transcription regulator LuxR, C-terminal [PR00038] (51-67)
  IPR000792 Transcription regulator LuxR, C-terminal [PR00038] (67-79)
  IPR000792 Transcription regulator LuxR, C-terminal [PS50043] (30-95)
  IPR000792 Transcription regulator LuxR, C-terminal [PS50043] (102-167)
  IPR000792 Transcription regulator LuxR, C-terminal [SM00421] (34-91)
  IPR000792 Transcription regulator LuxR, C-terminal [SM00421] (106-163)
  IPR000792 Transcription regulator LuxR, C-terminal [cd06170] (37-90)
  IPR000792 Transcription regulator LuxR, C-terminal [cd06170] (109-163)
  IPR016032 Signal transduction response regulator, C-terminal effector [SSF46894] (26-90)
  IPR016032 Signal transduction response regulator, C-terminal effector [SSF46894] (99-165)
  IPR036388 Winged helix-like DNA-binding domain superfamily [G3DSA:1.10.10.10] (7-93)
  IPR036388 Winged helix-like DNA-binding domain superfamily [G3DSA:1.10.10.10] (99-166)